Protein AF-A0A9P8F0Z1-F1 (afdb_monomer)

Sequence (212 aa):
RSQAHMRLCDLALDPVPEVRTAMLHALTSFLGIPDVTDQVAYIEETIASIILAMANDSSVMVRKELLVFHSTFIARYKNKFIVAAYEQFTEEHAAHLAQDASIHRPATPSEANGSYDSKRELTFESYNTSSRGSMESAASKNTVFSAMWKQILIISADPHPEIARNAGIILDNVLGALFDSPLAVYSAGWTNKTPAFGRPPSSAITHPIYKF

Radius of gyration: 22.83 Å; Cα contacts (8 Å, |Δi|>4): 126; chains: 1; bounding box: 65×71×44 Å

InterPro domains:
  IPR004083 Regulatory associated protein of TOR [PTHR12848] (2-177)
  IPR016024 Armadillo-type fold [SSF48371] (7-175)

Structure (mmCIF, N/CA/C/O backbone):
data_AF-A0A9P8F0Z1-F1
#
_entry.id   AF-A0A9P8F0Z1-F1
#
loop_
_atom_site.group_PDB
_atom_site.id
_atom_site.type_symbol
_atom_site.label_atom_id
_atom_site.label_alt_id
_atom_site.label_comp_id
_atom_site.label_asym_id
_atom_site.label_entity_id
_atom_site.label_seq_id
_atom_site.pdbx_PDB_ins_code
_atom_site.Cartn_x
_atom_site.Cartn_y
_atom_site.Cartn_z
_atom_site.occupancy
_atom_site.B_iso_or_equiv
_atom_site.auth_seq_id
_atom_site.auth_comp_id
_atom_site.auth_asym_id
_atom_site.auth_atom_id
_atom_site.pdbx_PDB_model_num
ATOM 1 N N . ARG A 1 1 ? 6.674 -27.912 5.611 1.00 58.75 1 ARG A N 1
ATOM 2 C CA . ARG A 1 1 ? 6.000 -26.939 4.708 1.00 58.75 1 ARG A CA 1
ATOM 3 C C . ARG A 1 1 ? 7.091 -26.202 3.924 1.00 58.75 1 ARG A C 1
ATOM 5 O O . ARG A 1 1 ? 8.077 -25.831 4.540 1.00 58.75 1 ARG A O 1
ATOM 12 N N . SER A 1 2 ? 6.965 -26.036 2.606 1.00 74.19 2 SER A N 1
ATOM 13 C CA . SER A 1 2 ? 8.083 -25.779 1.668 1.00 74.19 2 SER A CA 1
ATOM 14 C C . SER A 1 2 ? 8.606 -24.331 1.555 1.00 74.19 2 SER A C 1
ATOM 16 O O . SER A 1 2 ? 9.292 -24.027 0.589 1.00 74.19 2 SER A O 1
ATOM 18 N N . GLN A 1 3 ? 8.269 -23.428 2.487 1.00 82.62 3 GLN A N 1
ATOM 19 C CA . GLN A 1 3 ? 8.673 -22.002 2.474 1.00 82.62 3 GLN A CA 1
ATOM 20 C C . GLN A 1 3 ? 8.457 -21.271 1.129 1.00 82.62 3 GLN A C 1
ATOM 22 O O . GLN A 1 3 ? 9.250 -20.420 0.734 1.00 82.62 3 GLN A O 1
ATOM 27 N N . ALA A 1 4 ? 7.373 -21.599 0.416 1.00 83.12 4 ALA A N 1
ATOM 28 C CA . ALA A 1 4 ? 7.119 -21.088 -0.933 1.00 83.12 4 ALA A CA 1
ATOM 29 C C . ALA A 1 4 ? 7.038 -19.551 -1.002 1.00 83.12 4 ALA A C 1
ATOM 31 O O . ALA A 1 4 ? 7.580 -18.965 -1.928 1.00 83.12 4 ALA A O 1
ATOM 32 N N . HIS A 1 5 ? 6.436 -18.899 -0.002 1.00 82.06 5 HIS A N 1
ATOM 33 C CA . HIS A 1 5 ? 6.342 -17.436 0.058 1.00 82.06 5 HIS A CA 1
ATOM 34 C C . HIS A 1 5 ? 7.720 -16.759 0.119 1.00 82.06 5 HIS A C 1
ATOM 36 O O . HIS A 1 5 ? 7.951 -15.805 -0.611 1.00 82.06 5 HIS A O 1
ATOM 42 N N . MET A 1 6 ? 8.665 -17.299 0.899 1.00 85.00 6 MET A N 1
ATOM 43 C CA . MET A 1 6 ? 10.033 -16.769 0.962 1.00 85.00 6 MET A CA 1
ATOM 44 C C . MET A 1 6 ? 10.755 -16.911 -0.380 1.00 85.00 6 MET A C 1
ATOM 46 O O . MET A 1 6 ? 11.415 -15.982 -0.825 1.00 85.00 6 MET A O 1
ATOM 50 N N . ARG A 1 7 ? 10.582 -18.053 -1.057 1.00 86.75 7 ARG A N 1
ATOM 51 C CA . ARG A 1 7 ? 11.168 -18.282 -2.387 1.00 86.75 7 ARG A CA 1
ATOM 52 C C . ARG A 1 7 ? 10.578 -17.373 -3.458 1.00 86.75 7 ARG A C 1
ATOM 54 O O . ARG A 1 7 ? 11.289 -16.988 -4.375 1.00 86.75 7 ARG A O 1
ATOM 61 N N . LEU A 1 8 ? 9.293 -17.038 -3.353 1.00 87.75 8 LEU A N 1
ATOM 62 C CA . LEU A 1 8 ? 8.672 -16.043 -4.225 1.00 87.75 8 LEU A CA 1
ATOM 63 C C . LEU A 1 8 ? 9.263 -14.658 -3.954 1.00 87.75 8 LEU A C 1
ATOM 65 O O . LEU A 1 8 ? 9.652 -13.979 -4.893 1.00 87.75 8 LEU A O 1
ATOM 69 N N . CYS A 1 9 ? 9.417 -14.272 -2.688 1.00 87.94 9 CYS A N 1
ATOM 70 C CA . CYS A 1 9 ? 10.027 -13.001 -2.304 1.00 87.94 9 CYS A CA 1
ATOM 71 C C . CYS A 1 9 ? 11.458 -12.801 -2.841 1.00 87.94 9 CYS A C 1
ATOM 73 O O . CYS A 1 9 ? 11.822 -11.664 -3.135 1.00 87.94 9 CYS A O 1
ATOM 75 N N . ASP A 1 10 ? 12.235 -13.873 -3.047 1.00 91.38 10 ASP A N 1
ATOM 76 C CA . ASP A 1 10 ? 13.564 -13.800 -3.683 1.00 91.38 10 ASP A CA 1
ATOM 77 C C . ASP A 1 10 ? 13.504 -13.185 -5.103 1.00 91.38 10 ASP A C 1
ATOM 79 O O . ASP A 1 10 ? 14.475 -12.590 -5.571 1.00 91.38 10 ASP A O 1
ATOM 83 N N . LEU A 1 11 ? 12.353 -13.273 -5.784 1.00 94.12 11 LEU A N 1
ATOM 84 C CA . LEU A 1 11 ? 12.139 -12.734 -7.131 1.00 94.12 11 LEU A CA 1
ATOM 85 C C . LEU A 1 11 ? 11.762 -11.242 -7.140 1.00 94.12 11 LEU A C 1
ATOM 87 O O . LEU A 1 11 ? 11.586 -10.669 -8.211 1.00 94.12 11 LEU A O 1
ATOM 91 N N . ALA A 1 12 ? 11.645 -10.576 -5.984 1.00 92.69 12 ALA A N 1
ATOM 92 C CA . ALA A 1 12 ? 11.312 -9.145 -5.913 1.00 92.69 12 ALA A CA 1
ATOM 93 C C . ALA A 1 12 ? 12.360 -8.234 -6.569 1.00 92.69 12 ALA A C 1
ATOM 95 O O . ALA A 1 12 ? 12.043 -7.109 -6.949 1.00 92.69 12 ALA A O 1
ATOM 96 N N . LEU A 1 13 ? 13.589 -8.728 -6.732 1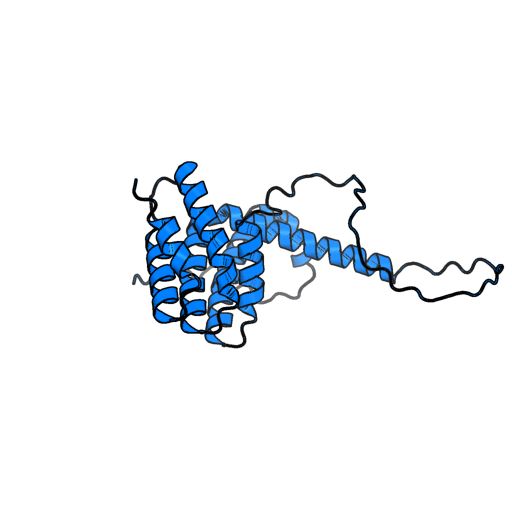.00 92.94 13 LEU A N 1
ATOM 97 C CA . LEU A 1 13 ? 14.694 -8.033 -7.395 1.00 92.94 13 LEU A CA 1
ATOM 98 C C . LEU A 1 13 ? 15.071 -8.672 -8.741 1.00 92.94 13 LEU A C 1
ATOM 100 O O . LEU A 1 13 ? 16.144 -8.383 -9.271 1.00 92.94 13 LEU A O 1
ATOM 104 N N . ASP A 1 14 ? 14.218 -9.544 -9.293 1.00 97.06 14 ASP A N 1
ATOM 105 C CA . ASP A 1 14 ? 14.465 -10.156 -10.600 1.00 97.06 14 ASP A CA 1
ATOM 106 C C . ASP A 1 14 ? 14.622 -9.063 -11.673 1.00 97.06 14 ASP A C 1
ATOM 108 O O . ASP A 1 14 ? 13.843 -8.106 -11.670 1.00 97.06 14 ASP A O 1
ATOM 112 N N . PRO A 1 15 ? 15.606 -9.145 -12.586 1.00 96.38 15 PRO A N 1
ATOM 113 C CA . PRO A 1 15 ? 15.807 -8.114 -13.604 1.00 96.38 15 PRO A CA 1
ATOM 114 C C . PRO A 1 15 ? 14.615 -7.967 -14.562 1.00 96.38 15 PRO A C 1
ATOM 116 O O . PRO A 1 15 ? 14.386 -6.877 -15.094 1.00 96.38 15 PRO A O 1
ATOM 119 N N . VAL A 1 16 ? 13.835 -9.030 -14.769 1.00 98.00 16 VAL A N 1
ATOM 120 C CA . VAL A 1 16 ? 12.720 -9.077 -15.715 1.00 98.00 16 VAL A CA 1
ATOM 121 C C . VAL A 1 16 ? 11.427 -8.607 -15.026 1.00 98.00 16 VAL A C 1
ATOM 123 O O . VAL A 1 16 ? 10.954 -9.249 -14.084 1.00 98.00 16 VAL A O 1
ATOM 126 N N . PRO A 1 17 ? 10.807 -7.495 -15.469 1.00 98.00 17 PRO A N 1
ATOM 127 C CA . PRO A 1 17 ? 9.614 -6.950 -14.817 1.00 98.00 17 PRO A CA 1
ATOM 128 C C . PRO A 1 17 ? 8.407 -7.897 -14.857 1.00 98.00 17 PRO A C 1
ATOM 130 O O . PRO A 1 17 ? 7.590 -7.884 -13.936 1.00 98.00 17 PRO A O 1
ATOM 133 N N . GLU A 1 18 ? 8.292 -8.750 -15.872 1.00 98.38 18 GLU A N 1
ATOM 134 C CA . GLU A 1 18 ? 7.251 -9.773 -15.977 1.00 98.38 18 GLU A CA 1
ATOM 135 C C . GLU A 1 18 ? 7.378 -10.822 -14.866 1.00 98.38 18 GLU A C 1
ATOM 137 O O . GLU A 1 18 ? 6.364 -11.247 -14.315 1.00 98.38 18 GLU A O 1
ATOM 142 N N . VAL A 1 19 ? 8.606 -11.192 -14.482 1.00 98.25 19 VAL A N 1
ATOM 143 C CA . VAL A 1 19 ? 8.855 -12.132 -13.377 1.00 98.25 19 VAL A CA 1
ATOM 144 C C . VAL A 1 19 ? 8.449 -11.500 -12.050 1.00 98.25 19 VAL A C 1
ATOM 146 O O . VAL A 1 19 ? 7.712 -12.116 -11.278 1.00 98.25 19 VAL A O 1
ATOM 149 N N . ARG A 1 20 ? 8.843 -10.242 -11.814 1.00 98.12 20 ARG A N 1
ATOM 150 C CA . ARG A 1 20 ? 8.428 -9.484 -10.621 1.00 98.12 20 ARG A CA 1
ATOM 151 C C . ARG A 1 20 ? 6.908 -9.338 -10.539 1.00 98.12 20 ARG A C 1
ATOM 153 O O . ARG A 1 20 ? 6.325 -9.506 -9.472 1.00 98.12 20 ARG A O 1
ATOM 160 N N . THR A 1 21 ? 6.258 -9.079 -11.672 1.00 98.38 21 THR A N 1
ATOM 161 C CA . THR A 1 21 ? 4.794 -8.974 -11.759 1.00 98.38 21 THR A CA 1
ATOM 162 C C . THR A 1 21 ? 4.120 -10.315 -11.461 1.00 98.38 21 THR A C 1
ATOM 164 O O . THR A 1 21 ? 3.215 -10.378 -10.636 1.00 98.38 21 THR A O 1
ATOM 167 N N . ALA A 1 22 ? 4.581 -11.409 -12.074 1.00 97.81 22 ALA A N 1
ATOM 168 C CA . ALA A 1 22 ? 4.035 -12.744 -11.830 1.00 97.81 22 ALA A CA 1
ATOM 169 C C . ALA A 1 22 ? 4.205 -13.182 -10.366 1.00 97.81 22 ALA A C 1
ATOM 171 O O . ALA A 1 22 ? 3.321 -13.819 -9.793 1.00 97.81 22 ALA A O 1
ATOM 172 N N . MET A 1 23 ? 5.325 -12.809 -9.748 1.00 97.44 23 MET A N 1
ATOM 173 C CA . MET A 1 23 ? 5.564 -13.018 -8.326 1.00 97.44 23 MET A CA 1
ATOM 174 C C . MET A 1 23 ? 4.560 -12.251 -7.458 1.00 97.44 23 MET A C 1
ATOM 176 O O . MET A 1 23 ? 3.956 -12.867 -6.579 1.00 97.44 23 MET A O 1
ATOM 180 N N . LEU A 1 24 ? 4.324 -10.958 -7.725 1.00 97.56 24 LEU A N 1
ATOM 181 C CA . LEU A 1 24 ? 3.309 -10.173 -7.011 1.00 97.56 24 LEU A CA 1
ATOM 182 C C . LEU A 1 24 ? 1.928 -10.819 -7.132 1.00 97.56 24 LEU A C 1
ATOM 184 O O . LEU A 1 24 ? 1.278 -11.050 -6.117 1.00 97.56 24 LEU A O 1
ATOM 188 N N . HIS A 1 25 ? 1.536 -11.208 -8.344 1.00 96.75 25 HIS A N 1
ATOM 189 C CA . HIS A 1 25 ? 0.268 -11.885 -8.603 1.00 96.75 25 HIS A CA 1
ATOM 190 C C . HIS A 1 25 ? 0.108 -13.183 -7.789 1.00 96.75 25 HIS A C 1
ATOM 192 O O . HIS A 1 25 ? -0.938 -13.450 -7.183 1.00 96.75 25 HIS A O 1
ATOM 198 N N . ALA A 1 26 ? 1.169 -13.994 -7.735 1.00 95.81 26 ALA A N 1
ATOM 199 C CA . ALA A 1 26 ? 1.197 -15.224 -6.951 1.00 95.81 26 ALA A CA 1
ATOM 200 C C . ALA A 1 26 ? 1.100 -14.949 -5.441 1.00 95.81 26 ALA A C 1
ATOM 202 O O . ALA A 1 26 ? 0.376 -15.656 -4.739 1.00 95.81 26 ALA A O 1
ATOM 203 N N . LEU A 1 27 ? 1.786 -13.916 -4.937 1.00 95.06 27 LEU A N 1
ATOM 204 C CA . LEU A 1 27 ? 1.701 -13.494 -3.536 1.00 95.06 27 LEU A CA 1
ATOM 205 C C . LEU A 1 27 ? 0.319 -12.938 -3.181 1.00 95.06 27 LEU A C 1
ATOM 207 O O . LEU A 1 27 ? -0.179 -13.223 -2.096 1.00 95.06 27 LEU A O 1
ATOM 211 N N . THR A 1 28 ? -0.331 -12.197 -4.079 1.00 95.06 28 THR A N 1
ATOM 212 C CA . THR A 1 28 ? -1.707 -11.728 -3.877 1.00 95.06 28 THR A CA 1
ATOM 213 C C . THR A 1 28 ? -2.667 -12.902 -3.762 1.00 95.06 28 THR A C 1
ATOM 215 O O . THR A 1 28 ? -3.460 -12.950 -2.830 1.00 95.06 28 THR A O 1
ATOM 218 N N . SER A 1 29 ? -2.546 -13.887 -4.654 1.00 91.56 29 SER A N 1
ATOM 219 C CA . SER A 1 29 ? -3.362 -15.109 -4.622 1.00 91.56 29 SER A CA 1
ATOM 220 C C . SER A 1 29 ? -3.075 -15.990 -3.400 1.00 91.56 29 SER A C 1
ATOM 222 O O . SER A 1 29 ? -3.907 -16.804 -3.002 1.00 91.56 29 SER A O 1
ATOM 224 N N . PHE A 1 30 ? -1.890 -15.848 -2.803 1.00 89.94 30 PHE A N 1
ATOM 225 C CA . PHE A 1 30 ? -1.519 -16.526 -1.566 1.00 89.94 30 PHE A CA 1
ATOM 226 C C . PHE A 1 30 ? -2.234 -15.934 -0.336 1.00 89.94 30 PHE A C 1
ATOM 228 O O . PHE A 1 30 ? -2.463 -16.663 0.634 1.00 89.94 30 PHE A O 1
ATOM 235 N N . LEU A 1 31 ? -2.636 -14.654 -0.375 1.00 88.06 31 LEU A N 1
ATOM 236 C CA . LEU A 1 31 ? -3.513 -14.055 0.637 1.00 88.06 31 LEU A CA 1
ATOM 237 C C . LEU A 1 31 ? -4.918 -14.647 0.469 1.00 88.06 31 LEU A C 1
ATOM 239 O O . LEU A 1 31 ? -5.577 -14.412 -0.540 1.00 88.06 31 LEU A O 1
ATOM 243 N N . GLY A 1 32 ? -5.415 -15.424 1.432 1.00 67.62 32 GLY A N 1
ATOM 244 C CA . GLY A 1 32 ? -6.741 -16.033 1.234 1.00 67.62 32 GLY A CA 1
ATOM 245 C C . GLY A 1 32 ? -7.135 -17.193 2.131 1.00 67.62 32 GLY A C 1
ATOM 246 O O . GLY A 1 32 ? -8.197 -17.775 1.923 1.00 67.62 32 GLY A O 1
ATOM 247 N N . ILE A 1 33 ? -6.336 -17.540 3.142 1.00 74.56 33 ILE A N 1
ATOM 248 C CA . ILE A 1 33 ? -6.783 -18.505 4.154 1.00 74.56 33 ILE A CA 1
ATOM 249 C C . ILE A 1 33 ? -7.902 -17.825 4.971 1.00 74.56 33 ILE A C 1
ATOM 251 O O . ILE A 1 33 ? -7.643 -16.762 5.541 1.00 74.56 33 ILE A O 1
ATOM 255 N N . PRO A 1 34 ? -9.138 -18.363 5.021 1.00 71.19 34 PRO A N 1
ATOM 256 C CA . PRO A 1 34 ? -10.266 -17.689 5.676 1.00 71.19 34 PRO A CA 1
ATOM 257 C C . PRO A 1 34 ? -10.008 -17.394 7.158 1.00 71.19 34 PRO A C 1
ATOM 259 O O . PRO A 1 34 ? -10.364 -16.323 7.643 1.00 71.19 34 PRO A O 1
ATOM 262 N N . ASP A 1 35 ? -9.300 -18.300 7.835 1.00 79.00 35 ASP A N 1
ATOM 263 C CA . ASP A 1 35 ? -8.879 -18.131 9.221 1.00 79.00 35 ASP A CA 1
ATOM 264 C C . ASP A 1 35 ? -7.503 -17.464 9.290 1.00 79.00 35 ASP A C 1
ATOM 266 O O . ASP A 1 35 ? -6.459 -18.093 9.075 1.00 79.00 35 ASP A O 1
ATOM 270 N N . VAL A 1 36 ? -7.503 -16.171 9.617 1.00 80.06 36 VAL A N 1
ATOM 271 C CA . VAL A 1 36 ? -6.290 -15.412 9.941 1.00 80.06 36 VAL A CA 1
ATOM 272 C C . VAL A 1 36 ? -5.806 -15.846 11.327 1.00 80.06 36 VAL A C 1
ATOM 274 O O . VAL A 1 36 ? -6.072 -15.192 12.331 1.00 80.06 36 VAL A O 1
ATOM 277 N N . THR A 1 37 ? -5.124 -16.988 11.400 1.00 89.00 37 THR A N 1
ATOM 278 C CA . THR A 1 37 ? -4.383 -17.371 12.609 1.00 89.00 37 THR A CA 1
ATOM 279 C C . THR A 1 37 ? -3.167 -16.463 12.784 1.00 89.00 37 THR A C 1
ATOM 281 O O . THR A 1 37 ? -2.677 -15.894 11.807 1.00 89.00 37 THR A O 1
ATOM 284 N N . ASP A 1 38 ? -2.615 -16.373 13.995 1.00 89.31 38 ASP A N 1
ATOM 285 C CA . ASP A 1 38 ? -1.420 -15.553 14.261 1.00 89.31 38 ASP A CA 1
ATOM 286 C C . ASP A 1 38 ? -0.243 -15.923 13.347 1.00 89.31 38 ASP A C 1
ATOM 288 O O . ASP A 1 38 ? 0.492 -15.059 12.873 1.00 89.31 38 ASP A O 1
ATOM 292 N N . GLN A 1 39 ? -0.093 -17.213 13.030 1.00 90.00 39 GLN A N 1
ATOM 293 C CA . GLN A 1 39 ? 0.930 -17.674 12.095 1.00 90.00 39 GLN A CA 1
ATOM 294 C C . GLN A 1 39 ? 0.671 -17.179 10.666 1.00 90.00 39 GLN A C 1
ATOM 296 O O . GLN A 1 39 ? 1.614 -16.803 9.972 1.00 90.00 39 GLN A O 1
ATOM 301 N N . VAL A 1 40 ? -0.584 -17.207 10.206 1.00 91.12 40 VAL A N 1
ATOM 302 C CA . VAL A 1 40 ? -0.954 -16.698 8.878 1.00 91.12 40 VAL A CA 1
ATOM 303 C C . VAL A 1 40 ? -0.727 -15.192 8.824 1.00 91.12 40 VAL A C 1
ATOM 305 O O . VAL A 1 40 ? -0.065 -14.732 7.900 1.00 91.12 40 VAL A O 1
ATOM 308 N N . 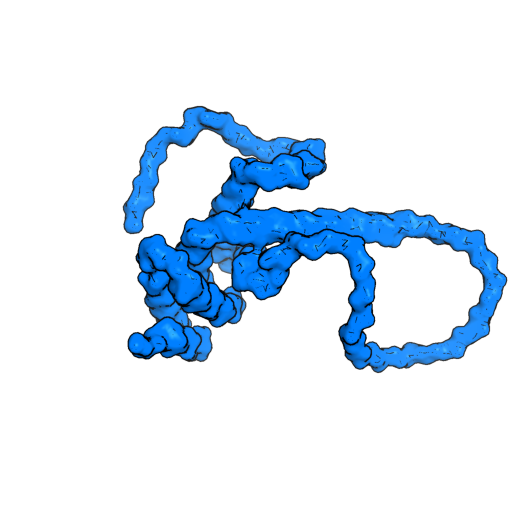ALA A 1 41 ? -1.171 -14.452 9.843 1.00 91.56 41 ALA A N 1
ATOM 309 C CA . ALA A 1 41 ? -0.939 -13.016 9.940 1.00 91.56 41 ALA A CA 1
ATOM 310 C C . ALA A 1 41 ? 0.550 -12.671 9.884 1.00 91.56 41 ALA A C 1
ATOM 312 O O . ALA A 1 41 ? 0.954 -11.856 9.064 1.00 91.56 41 ALA A O 1
ATOM 313 N N . TYR A 1 42 ? 1.380 -13.362 10.666 1.00 91.69 42 TYR A N 1
ATOM 314 C CA . TYR A 1 42 ? 2.827 -13.159 10.652 1.00 91.69 42 TYR A CA 1
ATOM 315 C C . TYR A 1 42 ? 3.450 -13.381 9.263 1.00 91.69 42 TYR A C 1
ATOM 317 O O . TYR A 1 42 ? 4.292 -12.597 8.821 1.00 91.69 42 TYR A O 1
ATOM 325 N N . ILE A 1 43 ? 3.033 -14.434 8.550 1.00 92.06 43 ILE A N 1
ATOM 326 C CA . ILE A 1 43 ? 3.522 -14.718 7.194 1.00 92.06 43 ILE A CA 1
ATOM 327 C C . ILE A 1 43 ? 3.079 -13.618 6.221 1.00 92.06 43 ILE A C 1
ATOM 329 O O . ILE A 1 43 ? 3.901 -13.110 5.462 1.00 92.06 43 ILE A O 1
ATOM 333 N N . GLU A 1 44 ? 1.802 -13.238 6.241 1.00 94.00 44 GLU A N 1
ATOM 334 C CA . GLU A 1 44 ? 1.260 -12.211 5.348 1.00 94.00 44 GLU A CA 1
ATOM 335 C C . GLU A 1 44 ? 1.887 -10.830 5.620 1.00 94.00 44 GLU A C 1
ATOM 337 O O . GLU A 1 44 ? 2.253 -10.130 4.677 1.00 94.00 44 GLU A O 1
ATOM 342 N N . GLU A 1 45 ? 2.107 -10.464 6.887 1.00 93.88 45 GLU A N 1
ATOM 343 C CA . GLU A 1 45 ? 2.815 -9.238 7.284 1.00 93.88 45 GLU A CA 1
ATOM 344 C C . GLU A 1 45 ? 4.290 -9.246 6.848 1.00 93.88 45 GLU A C 1
ATOM 346 O O . GLU A 1 45 ? 4.821 -8.216 6.419 1.00 93.88 45 GLU A O 1
ATOM 351 N N . THR A 1 46 ? 4.951 -10.407 6.896 1.00 93.56 46 THR 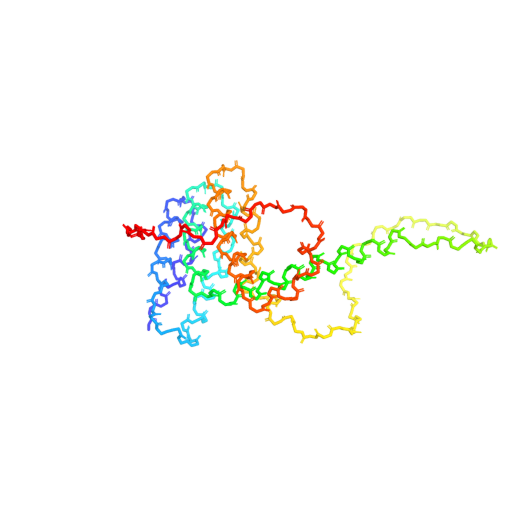A N 1
ATOM 352 C CA . THR A 1 46 ? 6.326 -10.571 6.394 1.00 93.56 46 THR A CA 1
ATOM 353 C C . THR A 1 46 ? 6.384 -10.352 4.883 1.00 93.56 46 THR A C 1
ATOM 355 O O . THR A 1 46 ? 7.220 -9.588 4.402 1.00 93.56 46 THR A O 1
ATOM 358 N N . ILE A 1 47 ? 5.463 -10.967 4.133 1.00 94.69 47 ILE A N 1
ATOM 359 C CA . ILE A 1 47 ? 5.342 -10.780 2.681 1.00 94.69 47 ILE A CA 1
ATOM 360 C C . ILE A 1 47 ? 5.104 -9.303 2.356 1.00 94.69 47 ILE A C 1
ATOM 362 O O . ILE A 1 47 ? 5.826 -8.728 1.542 1.00 94.69 47 ILE A O 1
ATOM 366 N N . ALA A 1 48 ? 4.125 -8.685 3.024 1.00 95.50 48 ALA A N 1
ATOM 367 C CA . ALA A 1 48 ? 3.792 -7.279 2.852 1.00 95.50 48 ALA A CA 1
ATOM 368 C C . ALA A 1 48 ? 5.014 -6.380 3.080 1.00 95.50 48 ALA A C 1
ATOM 370 O O . ALA A 1 48 ? 5.259 -5.489 2.275 1.00 95.50 48 ALA A O 1
ATOM 371 N N . SER A 1 49 ? 5.812 -6.655 4.117 1.00 94.19 49 SER A N 1
ATOM 372 C CA . SER A 1 49 ? 7.028 -5.896 4.433 1.00 94.19 49 SER A CA 1
ATOM 373 C C . SER A 1 49 ? 8.086 -5.991 3.333 1.00 94.19 49 SER A C 1
ATOM 375 O O . SER A 1 49 ? 8.717 -4.989 3.006 1.00 94.19 49 SER A O 1
ATOM 377 N N . ILE A 1 50 ? 8.272 -7.175 2.741 1.00 92.12 50 ILE A N 1
ATOM 378 C CA . ILE A 1 50 ? 9.260 -7.394 1.675 1.00 92.12 50 ILE A CA 1
ATOM 379 C C . ILE A 1 50 ? 8.885 -6.612 0.414 1.00 92.12 50 ILE A C 1
ATOM 381 O O . ILE A 1 50 ? 9.724 -5.920 -0.165 1.00 92.12 50 ILE A O 1
ATOM 385 N N . ILE A 1 51 ? 7.620 -6.680 -0.005 1.00 94.31 51 ILE A N 1
ATOM 386 C CA . ILE A 1 51 ? 7.197 -6.046 -1.257 1.00 94.31 51 ILE A CA 1
ATOM 387 C C . ILE A 1 51 ? 7.068 -4.517 -1.152 1.00 94.31 51 ILE A C 1
ATOM 389 O O . ILE A 1 51 ? 6.915 -3.857 -2.179 1.00 94.31 51 ILE A O 1
ATOM 393 N N . LEU A 1 52 ? 7.170 -3.921 0.049 1.00 93.56 52 LEU A N 1
ATOM 394 C CA . LEU A 1 52 ? 7.185 -2.458 0.213 1.00 93.56 52 LEU A CA 1
ATOM 395 C C . LEU A 1 52 ? 8.282 -1.796 -0.642 1.00 93.56 52 LEU A C 1
ATOM 397 O O . LEU A 1 52 ? 8.098 -0.697 -1.169 1.00 93.56 52 LEU A O 1
ATOM 401 N N . ALA A 1 53 ? 9.414 -2.479 -0.828 1.00 90.50 53 ALA A N 1
ATOM 402 C CA . ALA A 1 53 ? 10.515 -1.985 -1.651 1.00 90.50 53 ALA A CA 1
ATOM 403 C C . ALA A 1 53 ? 10.125 -1.781 -3.131 1.00 90.50 53 ALA A C 1
ATOM 405 O O . ALA A 1 53 ? 10.756 -0.990 -3.831 1.00 90.50 53 ALA A O 1
ATOM 406 N N . MET A 1 54 ? 9.063 -2.442 -3.603 1.00 94.62 54 MET A N 1
ATOM 407 C CA . MET A 1 54 ? 8.632 -2.423 -5.004 1.00 94.62 54 MET A CA 1
ATOM 408 C C . MET A 1 54 ? 7.797 -1.188 -5.382 1.00 94.62 54 MET A C 1
ATOM 410 O O . MET A 1 54 ? 7.494 -1.005 -6.558 1.00 94.62 54 MET A O 1
ATOM 414 N N . ALA A 1 55 ? 7.445 -0.299 -4.438 1.00 93.25 55 ALA A N 1
ATOM 415 C CA . ALA A 1 55 ? 6.720 0.943 -4.766 1.00 93.25 55 ALA A CA 1
ATOM 416 C C . ALA A 1 55 ? 7.466 1.839 -5.756 1.00 93.25 55 ALA A C 1
ATOM 418 O O . ALA A 1 55 ? 6.841 2.554 -6.533 1.00 93.25 55 ALA A O 1
ATOM 419 N N . ASN A 1 56 ? 8.796 1.785 -5.732 1.00 91.25 56 ASN A N 1
ATOM 420 C CA . ASN A 1 56 ? 9.656 2.593 -6.590 1.00 91.25 56 ASN A CA 1
ATOM 421 C C . ASN A 1 56 ? 10.142 1.818 -7.826 1.00 91.25 56 ASN A C 1
ATOM 423 O O . ASN A 1 56 ? 11.130 2.209 -8.446 1.00 91.25 56 ASN A O 1
ATOM 427 N N . ASP A 1 57 ? 9.486 0.705 -8.175 1.00 96.62 57 ASP A N 1
ATOM 428 C CA . ASP A 1 57 ? 9.836 -0.066 -9.364 1.00 96.62 57 ASP A CA 1
ATOM 429 C C . ASP A 1 57 ? 9.690 0.793 -10.625 1.00 96.62 57 ASP A C 1
ATOM 431 O O . ASP A 1 57 ? 8.706 1.516 -10.788 1.00 96.62 57 ASP A O 1
ATOM 435 N N . SER A 1 58 ? 10.656 0.727 -11.540 1.00 94.94 58 SER A N 1
ATOM 436 C CA . SER A 1 58 ? 10.626 1.521 -12.772 1.00 94.94 58 SER A CA 1
ATOM 437 C C . SER A 1 58 ? 9.527 1.067 -13.739 1.00 94.94 58 SER A C 1
ATOM 439 O O . SER A 1 58 ? 9.020 1.876 -14.521 1.00 94.94 58 SER A O 1
ATOM 441 N N . SER A 1 59 ? 9.110 -0.199 -13.662 1.00 97.62 59 SER A N 1
ATOM 442 C CA . SER A 1 59 ? 8.053 -0.757 -14.493 1.00 97.62 59 SER A CA 1
ATOM 443 C C . SER A 1 59 ? 6.672 -0.385 -13.966 1.00 97.62 59 SER A C 1
ATOM 445 O O . SER A 1 59 ? 6.259 -0.773 -12.873 1.00 97.62 59 SER A O 1
ATOM 447 N N . VAL A 1 60 ? 5.900 0.302 -14.808 1.00 97.75 60 VAL A N 1
ATOM 448 C CA . VAL A 1 60 ? 4.481 0.603 -14.559 1.00 97.75 60 VAL A CA 1
ATOM 449 C C . VAL A 1 60 ? 3.676 -0.679 -14.327 1.00 97.75 60 VAL A C 1
ATOM 451 O O . VAL A 1 60 ? 2.774 -0.684 -13.496 1.00 97.75 60 VAL A O 1
ATOM 454 N N . MET A 1 61 ? 4.002 -1.772 -15.024 1.00 98.00 61 MET A N 1
ATOM 455 C CA . MET A 1 61 ? 3.308 -3.056 -14.874 1.00 98.00 61 MET A CA 1
ATOM 456 C C . MET A 1 61 ? 3.473 -3.627 -13.461 1.00 98.00 61 MET A C 1
ATOM 458 O O . MET A 1 61 ? 2.490 -4.046 -12.855 1.00 98.00 61 MET A O 1
ATOM 462 N N . VAL A 1 62 ? 4.686 -3.549 -12.907 1.00 98.44 62 VAL A N 1
ATOM 463 C CA . VAL A 1 62 ? 4.978 -4.008 -11.543 1.00 98.44 62 VAL A CA 1
ATOM 464 C C . VAL A 1 62 ? 4.242 -3.145 -10.519 1.00 98.44 62 VAL A C 1
ATOM 466 O O . VAL A 1 62 ? 3.575 -3.677 -9.635 1.00 98.44 62 VAL A O 1
ATOM 469 N N . ARG A 1 63 ? 4.292 -1.813 -10.662 1.00 98.12 63 ARG A N 1
ATOM 470 C CA . ARG A 1 63 ? 3.589 -0.895 -9.747 1.00 98.12 63 ARG A CA 1
ATOM 471 C C . ARG A 1 63 ? 2.064 -1.052 -9.802 1.00 98.12 63 ARG A C 1
ATOM 473 O O . ARG A 1 63 ? 1.398 -0.915 -8.778 1.00 98.12 63 ARG A O 1
ATOM 480 N N . LYS A 1 64 ? 1.500 -1.379 -10.970 1.00 98.00 64 LYS A N 1
ATOM 481 C CA . LYS A 1 64 ? 0.072 -1.707 -11.107 1.00 98.00 64 LYS A CA 1
ATOM 482 C C . LYS A 1 64 ? -0.297 -2.981 -10.349 1.00 98.00 64 LYS A C 1
ATOM 484 O O . LYS A 1 64 ? -1.256 -2.952 -9.586 1.00 98.00 64 LYS A O 1
ATOM 489 N N . GLU A 1 65 ? 0.461 -4.063 -10.516 1.00 98.31 65 GLU A N 1
ATOM 490 C CA . GLU A 1 65 ? 0.186 -5.319 -9.802 1.00 98.31 65 GLU A CA 1
ATOM 491 C C . GLU A 1 65 ? 0.418 -5.177 -8.290 1.00 98.31 65 GLU A C 1
ATOM 493 O O . GLU A 1 65 ? -0.328 -5.728 -7.481 1.00 98.31 65 GLU A O 1
ATOM 498 N N . LEU A 1 66 ? 1.379 -4.343 -7.880 1.00 98.19 66 LEU A N 1
ATOM 499 C CA . LEU A 1 66 ? 1.592 -4.003 -6.474 1.00 98.19 66 LEU A CA 1
ATOM 500 C C . LEU A 1 66 ? 0.343 -3.356 -5.848 1.00 98.19 66 LEU A C 1
ATOM 502 O O . LEU A 1 66 ? -0.015 -3.680 -4.716 1.00 98.19 66 LEU A O 1
ATOM 506 N N .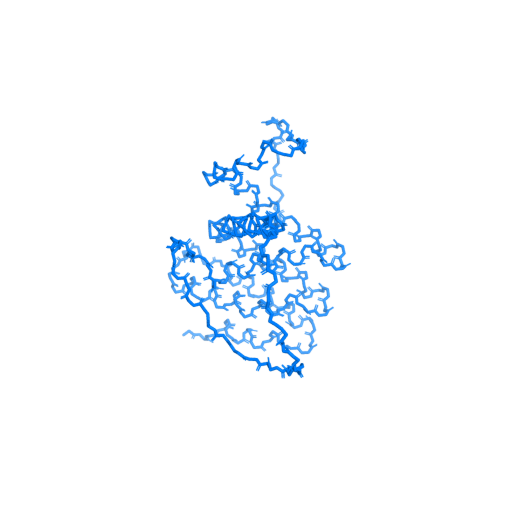 LEU A 1 67 ? -0.372 -2.491 -6.579 1.00 98.06 67 LEU A N 1
ATOM 507 C CA . LEU A 1 67 ? -1.637 -1.920 -6.101 1.00 98.06 67 LEU A CA 1
ATOM 508 C C . LEU A 1 67 ? -2.747 -2.970 -5.950 1.00 98.06 67 LEU A C 1
ATOM 510 O O . LEU A 1 67 ? -3.576 -2.842 -5.047 1.00 98.06 67 LEU A O 1
ATOM 514 N N . VAL A 1 68 ? -2.753 -4.023 -6.774 1.00 97.94 68 VAL A N 1
ATOM 515 C CA . VAL A 1 68 ? -3.682 -5.156 -6.619 1.00 97.94 68 VAL A CA 1
ATOM 516 C C . VAL A 1 68 ? -3.389 -5.906 -5.317 1.00 97.94 68 VAL A C 1
ATOM 518 O O . VAL A 1 68 ? -4.311 -6.188 -4.541 1.00 97.94 68 VAL A O 1
ATOM 521 N N . PHE A 1 69 ? -2.108 -6.151 -5.015 1.00 97.75 69 PHE A N 1
ATOM 522 C CA . PHE A 1 69 ? -1.705 -6.685 -3.714 1.00 97.75 69 PHE A CA 1
ATOM 523 C C . PHE A 1 69 ? -2.158 -5.773 -2.568 1.00 97.75 69 PHE A C 1
ATOM 525 O O . PHE A 1 69 ? -2.813 -6.251 -1.641 1.00 97.75 69 PHE A O 1
ATOM 532 N N . HIS A 1 70 ? -1.853 -4.471 -2.626 1.00 97.62 70 HIS A N 1
ATOM 533 C CA . HIS A 1 70 ? -2.223 -3.522 -1.572 1.00 97.62 70 HIS A CA 1
ATOM 534 C C . HIS A 1 70 ? -3.724 -3.498 -1.317 1.00 97.62 70 HIS A C 1
ATOM 536 O O . HIS A 1 70 ? -4.143 -3.587 -0.167 1.00 97.62 70 HIS A O 1
ATOM 542 N N . SER A 1 71 ? -4.534 -3.429 -2.374 1.00 97.69 71 SER A N 1
ATOM 543 C CA . SER A 1 71 ? -5.992 -3.448 -2.260 1.00 97.69 71 SER A CA 1
ATOM 544 C C . SER A 1 71 ? -6.482 -4.707 -1.534 1.00 97.69 71 SER A C 1
ATOM 546 O O . SER A 1 71 ? -7.261 -4.614 -0.584 1.00 97.69 71 SER A O 1
ATOM 548 N N . THR A 1 72 ? -5.951 -5.873 -1.913 1.00 96.75 72 THR A N 1
ATOM 549 C CA . THR A 1 72 ? -6.306 -7.168 -1.314 1.00 96.75 72 THR A CA 1
ATOM 550 C C . THR A 1 72 ? -5.898 -7.246 0.159 1.00 96.75 72 THR A C 1
ATOM 552 O O . THR A 1 72 ? -6.707 -7.601 1.020 1.00 96.75 72 THR A O 1
ATOM 555 N N . PHE A 1 73 ? -4.658 -6.867 0.474 1.00 96.62 73 PHE A N 1
ATOM 556 C CA . PHE A 1 73 ? -4.128 -6.884 1.836 1.00 96.62 73 PHE A CA 1
ATOM 557 C C . PHE A 1 73 ? -4.877 -5.899 2.748 1.00 96.62 73 PHE A C 1
ATOM 559 O O . PHE A 1 73 ? -5.243 -6.236 3.874 1.00 96.62 73 PHE A O 1
ATOM 566 N N . ILE A 1 74 ? -5.195 -4.702 2.250 1.00 96.62 74 ILE A N 1
ATOM 567 C CA . ILE A 1 74 ? -5.957 -3.692 2.995 1.00 96.62 74 ILE A CA 1
ATOM 568 C C . ILE A 1 74 ? -7.374 -4.154 3.278 1.00 96.62 74 ILE A C 1
ATOM 570 O O . ILE A 1 74 ? -7.835 -4.019 4.411 1.00 96.62 74 ILE A O 1
ATOM 574 N N . ALA A 1 75 ? -8.063 -4.720 2.287 1.00 95.00 75 ALA A N 1
ATOM 575 C CA . ALA A 1 75 ? -9.412 -5.236 2.483 1.00 95.00 75 ALA A CA 1
ATOM 576 C C . ALA A 1 75 ? -9.444 -6.306 3.588 1.00 95.00 75 ALA A C 1
ATOM 578 O O . ALA A 1 75 ? -10.356 -6.323 4.416 1.00 95.00 75 ALA A O 1
ATOM 579 N N . ARG A 1 76 ? -8.410 -7.151 3.645 1.00 92.94 76 ARG A N 1
ATOM 580 C CA . ARG A 1 76 ? -8.259 -8.214 4.642 1.00 92.94 76 ARG A CA 1
ATOM 581 C C . ARG A 1 76 ? -7.941 -7.696 6.047 1.00 92.94 76 ARG A C 1
ATOM 583 O O . ARG A 1 76 ? -8.507 -8.192 7.017 1.00 92.94 76 ARG A O 1
ATOM 590 N N . TYR A 1 77 ? -7.100 -6.669 6.165 1.00 94.56 77 TYR A N 1
ATOM 591 C CA . TYR A 1 77 ? -6.687 -6.070 7.442 1.00 94.56 77 TYR A CA 1
ATOM 592 C C . TYR A 1 77 ? -7.337 -4.705 7.707 1.00 94.56 77 TYR A C 1
ATOM 594 O O . TYR A 1 77 ? -6.761 -3.854 8.390 1.00 94.56 77 TYR A O 1
ATOM 602 N N . LYS A 1 78 ? -8.557 -4.489 7.200 1.00 94.25 78 LYS A N 1
ATOM 603 C CA . LYS A 1 78 ? -9.228 -3.178 7.137 1.00 94.25 78 LYS A CA 1
ATOM 604 C C . LYS A 1 78 ? -9.154 -2.372 8.433 1.00 94.25 78 LYS A C 1
ATOM 606 O O . LYS A 1 78 ? -8.788 -1.201 8.413 1.00 94.25 78 LYS A O 1
ATOM 611 N N . ASN A 1 79 ? -9.438 -3.000 9.574 1.00 93.75 79 ASN A N 1
ATOM 612 C CA . ASN A 1 79 ? -9.427 -2.320 10.873 1.00 93.75 79 ASN A CA 1
ATOM 613 C C . ASN A 1 79 ? -8.035 -1.786 11.253 1.00 93.75 79 ASN A C 1
ATOM 615 O O . ASN A 1 79 ? -7.936 -0.707 11.829 1.00 93.75 79 ASN A O 1
ATOM 619 N N . LYS A 1 80 ? -6.958 -2.502 10.904 1.00 94.88 80 LYS A N 1
ATOM 620 C CA . LYS A 1 80 ? -5.578 -2.049 11.140 1.00 94.88 80 LYS A CA 1
ATOM 621 C C . LYS A 1 80 ? -5.251 -0.821 10.292 1.00 94.88 80 LYS A C 1
ATOM 623 O O . LYS A 1 80 ? -4.605 0.096 10.784 1.00 94.88 80 LYS A O 1
ATOM 628 N N . PHE A 1 81 ? -5.747 -0.777 9.057 1.00 96.50 81 PHE A N 1
ATOM 629 C CA . PHE A 1 81 ? -5.564 0.370 8.168 1.00 96.50 81 PHE A CA 1
ATOM 630 C C . PHE A 1 81 ? -6.399 1.585 8.569 1.00 96.50 81 PHE A C 1
ATOM 632 O O . PHE A 1 81 ? -5.903 2.700 8.462 1.00 96.50 81 PHE A O 1
ATOM 639 N N . ILE A 1 82 ? -7.609 1.394 9.101 1.00 94.81 82 ILE A N 1
ATOM 640 C CA . ILE A 1 82 ? -8.394 2.492 9.690 1.00 94.81 82 ILE A CA 1
ATOM 641 C C . ILE A 1 82 ? -7.621 3.131 10.854 1.00 94.81 82 ILE A C 1
ATOM 643 O O . ILE A 1 82 ? -7.517 4.354 10.922 1.00 94.81 82 ILE A O 1
ATOM 647 N N . VAL A 1 83 ? -7.036 2.315 11.739 1.00 93.62 83 VAL A N 1
ATOM 648 C CA . VAL A 1 83 ? -6.198 2.810 12.843 1.00 93.62 83 VAL A CA 1
ATOM 649 C C . VAL A 1 83 ? -4.953 3.519 12.309 1.00 93.62 83 VAL A C 1
ATOM 651 O O . VAL A 1 83 ? -4.690 4.644 12.717 1.00 93.62 83 VAL A O 1
ATOM 654 N N . ALA A 1 84 ? -4.233 2.925 11.354 1.00 94.38 84 ALA A N 1
ATOM 655 C CA . ALA A 1 84 ? -3.047 3.544 10.762 1.00 94.38 84 ALA A CA 1
ATOM 656 C C . ALA A 1 84 ? -3.358 4.891 10.081 1.00 94.38 84 ALA A C 1
ATOM 658 O O . ALA A 1 84 ? -2.581 5.836 10.211 1.00 94.38 84 ALA A O 1
ATOM 659 N N . ALA A 1 85 ? -4.499 4.993 9.393 1.00 94.06 85 ALA A N 1
ATOM 660 C CA . ALA A 1 85 ? -4.963 6.228 8.773 1.00 94.06 85 ALA A CA 1
ATOM 661 C C . ALA A 1 85 ? -5.313 7.296 9.817 1.00 94.06 85 ALA A C 1
ATOM 663 O O . ALA A 1 85 ? -4.913 8.450 9.675 1.00 94.06 85 ALA A O 1
ATOM 664 N N . TYR A 1 86 ? -6.009 6.908 10.888 1.00 92.25 86 TYR A N 1
ATOM 665 C CA . TYR A 1 86 ? -6.311 7.800 12.002 1.00 92.25 86 TYR A CA 1
ATOM 666 C C . TYR A 1 86 ? -5.040 8.302 12.698 1.00 92.25 86 TYR A C 1
ATOM 668 O O . TYR A 1 86 ? -4.885 9.505 12.892 1.00 92.25 86 TYR A O 1
ATOM 676 N N . GLU A 1 87 ? -4.109 7.402 13.033 1.00 90.69 87 GLU A N 1
ATOM 677 C CA . GLU A 1 87 ? -2.839 7.762 13.670 1.00 90.69 87 GLU A CA 1
ATOM 678 C C . GLU A 1 87 ? -2.051 8.747 12.793 1.00 90.69 87 GLU A C 1
ATOM 680 O O . GLU A 1 87 ? -1.621 9.791 13.289 1.00 90.69 87 GLU A O 1
ATOM 685 N N . GLN A 1 88 ? -1.950 8.481 11.484 1.00 90.25 88 GLN A N 1
ATOM 686 C CA . GLN A 1 88 ? -1.306 9.391 10.532 1.00 90.25 88 GLN A CA 1
ATOM 687 C C . GLN A 1 88 ? -1.980 10.772 10.511 1.00 90.25 88 GLN A C 1
ATOM 689 O O . GLN A 1 88 ? -1.293 11.789 10.582 1.00 90.25 88 GLN A O 1
ATOM 694 N N . PHE A 1 89 ? -3.315 10.821 10.476 1.00 85.88 89 PHE A N 1
ATOM 695 C CA . PHE A 1 89 ? -4.071 12.076 10.495 1.00 85.88 89 PHE A CA 1
ATOM 696 C C . PHE A 1 89 ? -3.816 12.882 11.777 1.00 85.88 89 PHE A C 1
ATOM 698 O O . PHE A 1 89 ? -3.604 14.095 11.733 1.00 85.88 89 PHE A O 1
ATOM 705 N N . THR A 1 90 ? -3.802 12.214 12.934 1.00 86.25 90 THR A N 1
ATOM 706 C CA . THR A 1 90 ? -3.514 12.875 14.215 1.00 86.25 90 THR A CA 1
ATOM 707 C C . THR A 1 90 ? -2.074 13.377 14.310 1.00 86.25 90 THR A C 1
ATOM 709 O O . THR A 1 90 ? -1.843 14.447 14.873 1.00 86.25 90 THR A O 1
ATOM 712 N N . GLU A 1 91 ? -1.113 12.645 13.737 1.00 86.06 91 GLU A N 1
ATOM 713 C CA . GLU A 1 91 ? 0.303 13.022 13.708 1.00 86.06 91 GLU A CA 1
ATOM 714 C C . GLU A 1 91 ? 0.533 14.270 12.844 1.00 86.06 91 GLU A C 1
ATOM 716 O O . GLU A 1 91 ? 1.156 15.225 13.311 1.00 86.06 91 GLU A O 1
ATOM 721 N N . GLU A 1 92 ? -0.035 14.315 11.636 1.00 84.00 92 GLU A N 1
ATOM 722 C CA . GLU A 1 92 ? 0.037 15.488 10.752 1.00 84.00 92 GLU A CA 1
ATOM 723 C C . GLU A 1 92 ? -0.638 16.716 11.379 1.00 84.00 92 GLU A C 1
ATOM 725 O O . GLU A 1 92 ? -0.095 17.823 11.342 1.00 84.00 92 GLU A O 1
ATOM 730 N N . HIS A 1 93 ? -1.785 16.525 12.037 1.00 81.31 93 HIS A N 1
ATOM 731 C CA . HIS A 1 93 ? -2.472 17.612 12.728 1.00 81.31 93 HIS A CA 1
ATOM 732 C C . HIS A 1 93 ? -1.648 18.183 13.890 1.00 81.31 93 HIS A C 1
ATOM 734 O O . HIS A 1 93 ? -1.512 19.402 14.019 1.00 81.31 93 HIS A O 1
ATOM 740 N N . ALA A 1 94 ? -1.069 17.315 14.722 1.00 82.88 94 ALA A N 1
ATOM 741 C CA . ALA A 1 94 ? -0.209 17.732 15.823 1.00 82.88 94 ALA A CA 1
ATOM 742 C C . ALA A 1 94 ? 1.052 18.454 15.318 1.00 82.88 94 ALA A C 1
ATOM 744 O O . ALA A 1 94 ? 1.457 19.462 15.903 1.00 82.88 94 ALA A O 1
ATOM 745 N N . ALA A 1 95 ? 1.642 17.981 14.216 1.00 83.06 95 ALA A N 1
ATOM 746 C CA . ALA A 1 95 ? 2.797 18.615 13.588 1.00 83.06 95 ALA A CA 1
ATOM 747 C C . ALA A 1 95 ? 2.476 20.029 13.074 1.00 83.06 95 ALA A C 1
ATOM 749 O O . ALA A 1 95 ? 3.242 20.955 13.340 1.00 83.06 95 ALA A O 1
ATOM 750 N N . HIS A 1 96 ? 1.326 20.226 12.418 1.00 80.38 96 HIS A N 1
ATOM 751 C CA . HIS A 1 96 ? 0.888 21.552 11.963 1.00 80.38 96 HIS A CA 1
ATOM 752 C C . HIS A 1 96 ? 0.688 22.531 13.129 1.00 80.38 96 HIS A C 1
ATOM 754 O O . HIS A 1 96 ? 1.187 23.653 13.082 1.00 80.38 96 HIS A O 1
ATOM 760 N N . LEU A 1 97 ? 0.037 22.099 14.216 1.00 81.94 97 LEU A N 1
ATOM 761 C CA . LEU A 1 97 ? -0.144 22.941 15.407 1.00 81.94 97 LEU A CA 1
ATOM 762 C C . LEU A 1 97 ? 1.193 23.323 16.065 1.00 81.94 97 LEU A C 1
ATOM 764 O O . LEU A 1 97 ? 1.366 24.456 16.518 1.00 81.94 97 LEU A O 1
ATOM 768 N N . ALA A 1 98 ? 2.149 22.392 16.116 1.00 80.38 98 ALA A N 1
ATOM 769 C CA . ALA A 1 98 ? 3.486 22.656 16.641 1.00 80.38 98 ALA A CA 1
ATOM 770 C C . ALA A 1 98 ? 4.268 23.644 15.756 1.00 80.38 98 ALA A C 1
ATOM 772 O O . ALA A 1 98 ? 4.982 24.508 16.274 1.00 80.38 98 ALA A O 1
ATOM 773 N N . GLN A 1 99 ? 4.110 23.548 14.434 1.00 76.56 99 GLN A N 1
ATOM 774 C CA . GLN A 1 99 ? 4.727 24.467 13.483 1.00 76.56 99 GLN A CA 1
ATOM 775 C C . GLN A 1 99 ? 4.155 25.886 13.617 1.00 76.56 99 GLN A C 1
ATOM 777 O O . GLN A 1 99 ? 4.935 26.833 13.742 1.00 76.56 99 GLN A O 1
ATOM 782 N N . ASP A 1 100 ? 2.831 26.034 13.708 1.00 73.06 100 ASP A N 1
ATOM 783 C CA . ASP A 1 100 ? 2.168 27.327 13.927 1.00 73.06 100 ASP A CA 1
ATOM 784 C C . ASP A 1 100 ? 2.632 27.994 15.236 1.00 73.06 100 ASP A C 1
ATOM 786 O O . ASP A 1 100 ? 2.951 29.186 15.267 1.00 73.06 100 ASP A O 1
ATOM 790 N N . ALA A 1 101 ? 2.764 27.217 16.317 1.00 73.31 101 ALA A N 1
ATOM 791 C CA . ALA A 1 101 ? 3.259 27.709 17.603 1.00 73.31 101 ALA A CA 1
ATOM 792 C C . ALA A 1 101 ? 4.736 28.158 17.557 1.00 73.31 101 ALA A C 1
ATOM 794 O O . ALA A 1 101 ? 5.137 29.057 18.300 1.00 73.31 101 ALA A O 1
ATOM 795 N N . SER A 1 102 ? 5.554 27.554 16.687 1.00 68.94 102 SER A N 1
ATOM 796 C CA . SER A 1 102 ? 6.967 27.922 16.515 1.00 68.94 102 SER A CA 1
ATOM 797 C C . SER A 1 102 ? 7.154 29.241 15.755 1.00 68.94 102 SER A C 1
ATOM 799 O O . SER A 1 102 ? 8.056 30.011 16.086 1.00 68.94 102 SER A O 1
ATOM 801 N N . ILE A 1 103 ? 6.264 29.542 14.802 1.00 61.88 103 ILE A N 1
ATOM 802 C CA . ILE A 1 103 ? 6.270 30.787 14.018 1.00 61.88 103 ILE A CA 1
ATOM 803 C C . ILE A 1 103 ? 5.792 31.969 14.875 1.00 61.88 103 ILE A C 1
ATOM 805 O O . ILE A 1 103 ? 6.290 33.084 14.733 1.00 61.88 103 ILE A O 1
ATOM 809 N N . HIS A 1 104 ? 4.878 31.727 15.818 1.00 56.62 104 HIS A N 1
ATOM 810 C CA . HIS A 1 104 ? 4.295 32.757 16.680 1.00 56.62 104 HIS A CA 1
ATOM 811 C C . HIS A 1 104 ? 5.014 32.955 18.028 1.00 56.62 104 HIS A C 1
ATOM 813 O O . HIS A 1 104 ? 4.410 33.451 18.980 1.00 56.62 104 HIS A O 1
ATOM 819 N N . ARG A 1 105 ? 6.306 32.614 18.141 1.00 52.66 105 ARG A N 1
ATOM 820 C CA . ARG A 1 105 ? 7.110 32.978 19.320 1.00 52.66 105 ARG A CA 1
ATOM 821 C C . ARG A 1 105 ? 7.360 34.494 19.313 1.00 52.66 105 ARG A C 1
ATOM 823 O O . ARG A 1 105 ? 8.082 34.964 18.434 1.00 52.66 105 ARG A O 1
ATOM 830 N N . PRO A 1 106 ? 6.829 35.278 20.271 1.00 48.66 106 PRO A N 1
ATOM 831 C CA . PRO A 1 106 ? 7.155 36.693 20.354 1.00 48.66 106 PRO A CA 1
ATOM 832 C C . PRO A 1 106 ? 8.650 36.814 20.644 1.00 48.66 106 PRO A C 1
ATOM 834 O O . PRO A 1 106 ? 9.135 36.270 21.639 1.00 48.66 106 PRO A O 1
ATOM 837 N N . ALA A 1 107 ? 9.387 37.507 19.779 1.00 47.69 107 ALA A N 1
ATOM 838 C CA . ALA A 1 107 ? 10.724 37.962 20.112 1.00 47.69 107 ALA A CA 1
ATOM 839 C C . ALA A 1 107 ? 10.580 38.943 21.280 1.00 47.69 107 ALA A C 1
ATOM 841 O O . ALA A 1 107 ? 10.179 40.088 21.089 1.00 47.69 107 ALA A O 1
ATOM 842 N N . THR A 1 108 ? 10.833 38.486 22.504 1.00 53.28 108 THR A N 1
ATOM 843 C CA . THR A 1 108 ? 11.005 39.390 23.639 1.00 53.28 108 THR A CA 1
ATOM 844 C C . THR A 1 108 ? 12.270 40.206 23.372 1.00 53.28 108 THR A C 1
ATOM 846 O O . THR A 1 108 ? 13.346 39.606 23.283 1.00 53.28 108 THR A O 1
ATOM 849 N N . PRO A 1 109 ? 12.201 41.540 23.232 1.00 49.16 109 PRO A N 1
ATOM 850 C CA . PRO A 1 109 ? 13.400 42.349 23.159 1.00 49.16 109 PRO A CA 1
ATOM 851 C C . PRO A 1 109 ? 13.908 42.522 24.589 1.00 49.16 109 PRO A C 1
ATOM 853 O O . PRO A 1 109 ? 13.458 43.409 25.306 1.00 49.16 109 PRO A O 1
ATOM 856 N N . SER A 1 110 ? 14.813 41.645 25.021 1.00 46.97 110 SER A N 1
ATOM 857 C CA . SER A 1 110 ? 15.586 41.855 26.244 1.00 46.97 110 SER A CA 1
ATOM 858 C C . SER A 1 110 ? 17.069 41.874 25.893 1.00 46.97 110 SER A C 1
ATOM 860 O O . SER A 1 110 ? 17.718 40.842 25.791 1.00 46.97 110 SER A O 1
ATOM 862 N N . GLU A 1 111 ? 17.523 43.094 25.623 1.00 41.91 111 GLU A N 1
ATOM 863 C CA . GLU A 1 111 ? 18.784 43.691 26.069 1.00 41.91 111 GLU A CA 1
ATOM 864 C C . GLU A 1 111 ? 20.102 42.916 25.860 1.00 41.91 111 GLU A C 1
ATOM 866 O O . GLU A 1 111 ? 20.441 41.947 26.531 1.00 41.91 111 GLU A O 1
ATOM 871 N N . ALA A 1 112 ? 20.869 43.472 24.919 1.00 47.25 112 ALA A N 1
ATOM 872 C CA . ALA A 1 112 ? 22.318 43.466 24.755 1.00 47.25 112 ALA A CA 1
ATOM 873 C C . ALA A 1 112 ? 23.181 42.946 25.925 1.00 47.25 112 ALA A C 1
ATOM 875 O O . ALA A 1 112 ? 23.249 43.569 26.981 1.00 47.25 112 ALA A O 1
ATOM 876 N N . ASN A 1 113 ? 23.994 41.919 25.652 1.00 37.91 113 ASN A N 1
ATOM 877 C CA . ASN A 1 113 ? 25.459 41.989 25.761 1.00 37.91 113 ASN A CA 1
ATOM 878 C C . ASN A 1 113 ? 26.110 40.653 25.378 1.00 37.91 113 ASN A C 1
ATOM 880 O O . ASN A 1 113 ? 25.710 39.604 25.871 1.00 37.91 113 ASN A O 1
ATOM 884 N N . GLY A 1 114 ? 27.180 40.712 24.579 1.00 35.44 114 GLY A N 1
ATOM 885 C CA . GLY A 1 114 ? 28.154 39.618 24.500 1.00 35.44 114 GLY A CA 1
ATOM 886 C C . GLY A 1 114 ? 28.555 39.204 23.092 1.00 35.44 114 GLY A C 1
ATOM 887 O O . GLY A 1 114 ? 28.062 38.221 22.557 1.00 35.44 114 GLY A O 1
ATOM 888 N N . SER A 1 115 ? 29.507 39.945 22.532 1.00 47.31 115 SER A N 1
ATOM 889 C CA . SER A 1 115 ? 30.356 39.529 21.416 1.00 47.31 115 SER A CA 1
ATOM 890 C C . SER A 1 115 ? 31.142 38.255 21.757 1.00 47.31 115 SER A C 1
ATOM 892 O O . SER A 1 115 ? 31.829 38.235 22.778 1.00 47.31 115 SER A O 1
ATOM 894 N N . TYR A 1 116 ? 31.108 37.247 20.882 1.00 38.41 116 TYR A N 1
ATOM 895 C CA . TYR A 1 116 ? 32.317 36.545 20.447 1.00 38.41 116 TYR A CA 1
ATOM 896 C C . TYR A 1 116 ? 32.095 35.830 19.108 1.00 38.41 116 TYR A C 1
ATOM 898 O O . TYR A 1 116 ? 31.124 35.116 18.871 1.00 38.41 116 TYR A O 1
ATOM 906 N N . ASP A 1 117 ? 33.051 36.095 18.234 1.00 40.12 117 ASP A N 1
ATOM 907 C CA . ASP A 1 117 ? 33.357 35.453 16.969 1.00 40.12 117 ASP A CA 1
ATOM 908 C C . ASP A 1 117 ? 33.779 33.989 17.182 1.00 40.12 117 ASP A C 1
ATOM 910 O O . ASP A 1 117 ? 34.608 33.726 18.054 1.00 40.12 117 ASP A O 1
ATOM 914 N N . SER A 1 118 ? 33.253 33.049 16.387 1.00 37.09 118 SER A N 1
ATOM 915 C CA . SER A 1 118 ? 34.070 32.044 15.680 1.00 37.09 118 SER A CA 1
ATOM 916 C C . SER A 1 118 ? 33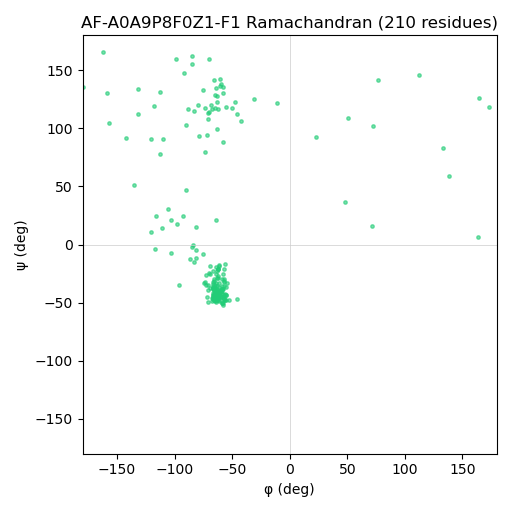.269 30.857 15.131 1.00 37.09 118 SER A C 1
ATOM 918 O O . SER A 1 118 ? 32.654 30.087 15.858 1.00 37.09 118 SER A O 1
ATOM 920 N N . LYS A 1 119 ? 33.478 30.657 13.826 1.00 36.38 119 LYS A N 1
ATOM 921 C CA . LYS A 1 119 ? 33.712 29.372 13.149 1.00 36.38 119 LYS A CA 1
ATOM 922 C C . LYS A 1 119 ? 32.529 28.405 12.981 1.00 36.38 119 LYS A C 1
ATOM 924 O O . LYS A 1 119 ? 32.171 27.605 13.835 1.00 36.38 119 LYS A O 1
ATOM 929 N N . ARG A 1 120 ? 32.025 28.418 11.742 1.00 46.78 120 ARG A N 1
ATOM 930 C CA . ARG A 1 120 ? 31.263 27.339 11.102 1.00 46.78 120 ARG A CA 1
ATOM 931 C C . ARG A 1 120 ? 32.090 26.050 11.147 1.00 46.78 120 ARG A C 1
ATOM 933 O O . ARG A 1 120 ? 33.146 25.990 10.519 1.00 46.78 120 ARG A O 1
ATOM 940 N N . GLU A 1 121 ? 31.581 25.028 11.821 1.00 30.55 121 GLU A N 1
ATOM 941 C CA . GLU A 1 121 ? 32.080 23.659 11.723 1.00 30.55 121 GLU A CA 1
ATOM 942 C C . GLU A 1 121 ? 30.885 22.722 11.525 1.00 30.55 121 GLU A C 1
ATOM 944 O O . GLU A 1 121 ? 29.994 22.610 12.364 1.00 30.55 121 GLU A O 1
ATOM 949 N N . LEU A 1 122 ? 30.831 22.132 10.331 1.00 46.00 122 LEU A N 1
ATOM 950 C CA . LEU A 1 122 ? 29.871 21.113 9.931 1.00 46.00 122 LEU A CA 1
ATOM 951 C C . LEU A 1 122 ? 30.220 19.825 10.681 1.00 46.00 122 LEU A C 1
ATOM 953 O O . LEU A 1 122 ? 31.213 19.182 10.352 1.00 46.00 122 LEU A O 1
ATOM 957 N N . THR A 1 123 ? 29.405 19.446 11.663 1.00 31.34 123 THR A N 1
ATOM 958 C CA . THR A 1 123 ? 29.442 18.107 12.261 1.00 31.34 123 THR A CA 1
ATOM 959 C C . THR A 1 123 ? 28.109 17.406 12.024 1.00 31.34 123 THR A C 1
ATOM 961 O O . THR A 1 123 ? 27.031 17.896 12.353 1.00 31.34 123 THR A O 1
ATOM 964 N N . PHE A 1 124 ? 28.228 16.284 11.325 1.00 37.81 124 PHE A N 1
ATOM 965 C CA . PHE A 1 124 ? 27.213 15.299 10.986 1.00 37.81 124 PHE A CA 1
ATOM 966 C C . PHE A 1 124 ? 27.210 14.219 12.089 1.00 37.81 124 PHE A C 1
ATOM 968 O O . PHE A 1 124 ? 28.273 13.916 12.628 1.00 37.81 124 PHE A O 1
ATOM 975 N N . GLU A 1 125 ? 26.029 13.648 12.372 1.00 31.44 125 GLU A N 1
ATOM 976 C CA . GLU A 1 125 ? 25.695 12.628 13.402 1.00 31.44 125 GLU A CA 1
ATOM 977 C C . GLU A 1 125 ? 25.591 13.168 14.853 1.00 31.44 125 GLU A C 1
ATOM 979 O O . GLU A 1 125 ? 26.345 14.038 15.256 1.00 31.44 125 GLU A O 1
ATOM 984 N N . SER A 1 126 ? 24.679 12.752 15.740 1.00 35.41 126 SER A N 1
ATOM 985 C CA . SER A 1 126 ? 23.862 11.542 15.834 1.00 35.41 126 SER A CA 1
ATOM 986 C C . SER A 1 126 ? 22.670 11.750 16.794 1.00 35.41 126 SER A C 1
ATOM 988 O O . SER A 1 126 ? 22.623 12.683 17.595 1.00 35.41 126 SER A O 1
ATOM 990 N N . TYR A 1 127 ? 21.726 10.822 16.699 1.00 42.66 127 TYR A N 1
ATOM 991 C CA . TYR A 1 127 ? 20.510 10.591 17.468 1.00 42.66 127 TYR A CA 1
ATOM 992 C C . TYR A 1 127 ? 20.690 10.631 18.997 1.00 42.66 127 TYR A C 1
ATOM 994 O O . TYR A 1 127 ? 21.415 9.812 19.555 1.00 42.66 127 TYR A O 1
ATOM 1002 N N . ASN A 1 128 ? 19.945 11.510 19.679 1.00 45.34 128 ASN A N 1
ATOM 1003 C CA . ASN A 1 128 ? 19.100 11.179 20.841 1.00 45.34 128 ASN A CA 1
ATOM 1004 C C . ASN A 1 128 ? 18.528 12.448 21.490 1.00 45.34 128 ASN A C 1
ATOM 1006 O O . ASN A 1 128 ? 19.258 13.244 22.073 1.00 45.34 128 ASN A O 1
ATOM 1010 N N . THR A 1 129 ? 17.202 12.574 21.508 1.00 35.78 129 THR A N 1
ATOM 1011 C CA . THR A 1 129 ? 16.525 13.242 22.625 1.00 35.78 129 THR A CA 1
ATOM 1012 C C . THR A 1 129 ? 15.216 12.526 22.927 1.00 35.78 129 THR A C 1
ATOM 1014 O O . THR A 1 129 ? 14.158 12.760 22.350 1.00 35.78 129 THR A O 1
ATOM 1017 N N . SER A 1 130 ? 15.315 11.567 23.837 1.00 45.53 130 SER A N 1
ATOM 1018 C CA . SER A 1 130 ? 14.182 11.030 24.568 1.00 45.53 130 SER A CA 1
ATOM 1019 C C . SER A 1 130 ? 13.712 12.081 25.579 1.00 45.53 130 SER A C 1
ATOM 1021 O O . SER A 1 130 ? 14.222 12.140 26.697 1.00 45.53 130 SER A O 1
ATOM 1023 N N . SER A 1 131 ? 12.720 12.888 25.189 1.00 39.97 131 SER A N 1
ATOM 1024 C CA . SER A 1 131 ? 11.895 13.678 26.111 1.00 39.97 131 SER A CA 1
ATOM 1025 C C . SER A 1 131 ? 10.472 13.117 26.151 1.00 39.97 131 SER A C 1
ATOM 1027 O O . SER A 1 131 ? 9.592 13.432 25.357 1.00 39.97 131 SER A O 1
ATOM 1029 N N . ARG A 1 132 ? 10.336 12.205 27.105 1.00 42.62 132 ARG A N 1
ATOM 1030 C CA . ARG A 1 132 ? 9.164 11.660 27.791 1.00 42.62 132 ARG A CA 1
ATOM 1031 C C . ARG A 1 132 ? 7.984 12.638 27.942 1.00 42.62 132 ARG A C 1
ATOM 1033 O O . ARG A 1 132 ? 8.122 13.663 28.601 1.00 42.62 132 ARG A O 1
ATOM 1040 N N . GLY A 1 133 ? 6.798 12.222 27.476 1.00 38.81 133 GLY A N 1
ATOM 1041 C CA . GLY A 1 133 ? 5.521 12.708 28.018 1.00 38.81 133 GLY A CA 1
ATOM 1042 C C . GLY A 1 133 ? 4.405 13.036 27.023 1.00 38.81 133 GLY A C 1
ATOM 1043 O O . GLY A 1 133 ? 3.908 14.153 27.049 1.00 38.81 133 GLY A O 1
ATOM 1044 N N . SER A 1 134 ? 3.948 12.085 26.204 1.00 36.88 134 SER A N 1
ATOM 1045 C CA . SER A 1 134 ? 2.554 12.089 25.733 1.00 36.88 134 SER A CA 1
ATOM 1046 C C . SER A 1 134 ? 2.150 10.675 25.328 1.00 36.88 134 SER A C 1
ATOM 1048 O O . SER A 1 134 ? 2.633 10.157 24.330 1.00 36.88 134 SER A O 1
ATOM 1050 N N . MET A 1 135 ? 1.359 10.046 26.198 1.00 40.22 135 MET A N 1
ATOM 1051 C CA . MET A 1 135 ? 0.537 8.851 25.991 1.00 40.22 135 MET A CA 1
ATOM 1052 C C . MET A 1 135 ? 0.981 7.932 24.834 1.00 40.22 135 MET A C 1
ATOM 1054 O O . MET A 1 135 ? 0.577 8.095 23.685 1.00 40.22 135 MET A O 1
ATOM 1058 N N . GLU A 1 136 ? 1.806 6.938 25.169 1.00 45.81 136 GLU A N 1
ATOM 1059 C CA . GLU A 1 136 ? 2.109 5.781 24.325 1.00 45.81 136 GLU A CA 1
ATOM 1060 C C . GLU A 1 136 ? 0.811 5.033 23.976 1.00 45.81 136 GLU A C 1
ATOM 1062 O O . GLU A 1 136 ? 0.380 4.107 24.656 1.00 45.81 136 GLU A O 1
ATOM 1067 N N . SER A 1 137 ? 0.165 5.448 22.895 1.00 46.72 137 SER A N 1
ATOM 1068 C CA . SER A 1 137 ? -0.742 4.609 22.116 1.00 46.72 137 SER A CA 1
ATOM 1069 C C . SER A 1 137 ? -0.441 4.825 20.638 1.00 46.72 137 SER A C 1
ATOM 1071 O O . SER A 1 137 ? -1.289 5.157 19.826 1.00 46.72 137 SER A O 1
ATOM 1073 N N . ALA A 1 138 ? 0.840 4.689 20.314 1.00 50.53 138 ALA A N 1
ATOM 1074 C CA . ALA A 1 138 ? 1.354 4.595 18.959 1.00 50.53 138 ALA A CA 1
ATOM 1075 C C . ALA A 1 138 ? 1.389 3.119 18.542 1.00 50.53 138 ALA A C 1
ATOM 1077 O O . ALA A 1 138 ? 2.424 2.617 18.104 1.00 50.53 138 ALA A O 1
ATOM 1078 N N . ALA A 1 139 ? 0.298 2.388 18.788 1.00 49.88 139 ALA A N 1
ATOM 1079 C CA . ALA A 1 139 ? 0.275 0.938 18.627 1.00 49.88 139 ALA A CA 1
ATOM 1080 C C . ALA A 1 139 ? 0.552 0.514 17.175 1.00 49.88 139 ALA A C 1
ATOM 1082 O O . ALA A 1 139 ? 0.932 -0.637 16.955 1.00 49.88 139 ALA A O 1
ATOM 1083 N N . SER A 1 140 ? 0.411 1.423 16.196 1.00 50.59 140 SER A N 1
ATOM 1084 C CA . SER A 1 140 ? 0.761 1.151 14.805 1.00 50.59 140 SER A CA 1
ATOM 1085 C C . SER A 1 140 ? 2.087 1.759 14.324 1.00 50.59 140 SER A C 1
ATOM 1087 O O . SER A 1 140 ? 2.532 1.399 13.227 1.00 50.59 140 SER A O 1
ATOM 1089 N N . LYS A 1 141 ? 2.784 2.610 15.097 1.00 53.28 141 LYS A N 1
ATOM 1090 C CA . LYS A 1 141 ? 4.083 3.161 14.660 1.00 53.28 141 LYS A CA 1
ATOM 1091 C C . LYS A 1 141 ? 5.099 2.024 14.498 1.00 53.28 141 LYS A C 1
ATOM 1093 O O . LYS A 1 141 ? 5.287 1.211 15.394 1.00 53.28 141 LYS A O 1
ATOM 1098 N N . ASN A 1 142 ? 5.743 1.975 13.331 1.00 63.59 142 ASN A N 1
ATOM 1099 C CA . ASN A 1 142 ? 6.648 0.905 12.873 1.00 63.59 142 ASN A CA 1
ATOM 1100 C C . ASN A 1 142 ? 5.989 -0.435 12.511 1.00 63.59 142 ASN A C 1
ATOM 1102 O O . ASN A 1 142 ? 6.686 -1.435 12.356 1.00 63.59 142 ASN A O 1
ATOM 1106 N N . THR A 1 143 ? 4.670 -0.472 12.319 1.00 91.12 143 THR A N 1
ATOM 1107 C CA . THR A 1 143 ? 4.016 -1.650 11.734 1.00 91.12 143 THR A CA 1
ATOM 1108 C C . THR A 1 143 ? 4.047 -1.608 10.209 1.00 91.12 143 THR A C 1
ATOM 1110 O O . THR A 1 143 ? 4.064 -0.534 9.596 1.00 91.12 143 THR A O 1
ATOM 1113 N N . VAL A 1 144 ? 3.967 -2.787 9.586 1.00 95.38 144 VAL A N 1
ATOM 1114 C CA . VAL A 1 144 ? 3.790 -2.912 8.133 1.00 95.38 144 VAL A CA 1
ATOM 1115 C C . VAL A 1 144 ? 2.530 -2.182 7.646 1.00 95.38 144 VAL A C 1
ATOM 1117 O O . VAL A 1 144 ? 2.532 -1.616 6.557 1.00 95.38 144 VAL A O 1
ATOM 1120 N N . PHE A 1 145 ? 1.485 -2.103 8.479 1.00 96.62 145 PHE A N 1
ATOM 1121 C CA . PHE A 1 145 ? 0.244 -1.389 8.173 1.00 96.62 145 PHE A CA 1
ATOM 1122 C C . PHE A 1 145 ? 0.472 0.118 8.014 1.00 96.62 145 PHE A C 1
ATOM 1124 O O . PHE A 1 145 ? 0.067 0.697 7.008 1.00 96.62 145 PHE A O 1
ATOM 1131 N N . SER A 1 146 ? 1.171 0.757 8.960 1.00 94.56 146 SER A N 1
ATOM 1132 C CA . SER A 1 146 ? 1.516 2.181 8.848 1.00 94.56 146 SER A CA 1
ATOM 1133 C C . SER A 1 146 ? 2.473 2.462 7.694 1.00 94.56 146 SER A C 1
ATOM 1135 O O . SER A 1 146 ? 2.329 3.483 7.023 1.00 94.56 146 SER A O 1
ATOM 1137 N N . ALA A 1 147 ? 3.432 1.569 7.440 1.00 95.19 147 ALA A N 1
ATOM 1138 C CA . ALA A 1 147 ? 4.349 1.712 6.314 1.00 95.19 147 ALA A CA 1
ATOM 1139 C C . ALA A 1 147 ? 3.608 1.635 4.968 1.00 95.19 147 ALA A C 1
ATOM 1141 O O . ALA A 1 147 ? 3.785 2.507 4.121 1.00 95.19 147 ALA A O 1
ATOM 1142 N N . MET A 1 148 ? 2.722 0.650 4.800 1.00 97.12 148 MET A N 1
ATOM 1143 C CA . MET A 1 148 ? 1.913 0.488 3.591 1.00 97.12 148 MET A CA 1
ATOM 1144 C C . MET A 1 148 ? 0.901 1.628 3.415 1.00 97.12 148 MET A C 1
ATOM 1146 O O . MET A 1 148 ? 0.701 2.101 2.301 1.00 97.12 148 MET A O 1
ATOM 1150 N N . TRP A 1 149 ? 0.304 2.132 4.500 1.00 97.19 149 TRP A N 1
ATOM 1151 C CA . TRP A 1 149 ? -0.554 3.319 4.439 1.00 97.19 149 TRP A CA 1
ATOM 1152 C C . TRP A 1 149 ? 0.197 4.536 3.874 1.00 97.19 149 TRP A C 1
ATOM 1154 O O . TRP A 1 149 ? -0.249 5.152 2.906 1.00 97.19 149 TRP A O 1
ATOM 1164 N N . LYS A 1 150 ? 1.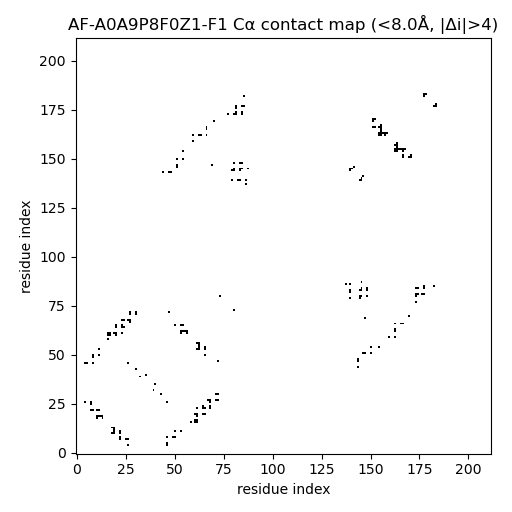385 4.834 4.419 1.00 95.31 150 LYS A N 1
ATOM 1165 C CA . LYS A 1 150 ? 2.260 5.912 3.923 1.00 95.31 150 LYS A CA 1
ATOM 1166 C C . LYS A 1 150 ? 2.673 5.692 2.471 1.00 95.31 150 LYS A C 1
ATOM 1168 O O . LYS A 1 150 ? 2.696 6.630 1.682 1.00 95.31 150 LYS A O 1
ATOM 1173 N N . GLN A 1 151 ? 2.970 4.452 2.106 1.00 95.81 151 GLN A N 1
ATOM 1174 C CA . GLN A 1 151 ? 3.325 4.094 0.742 1.00 95.81 151 GLN A CA 1
ATOM 1175 C C . GLN A 1 151 ? 2.185 4.392 -0.242 1.00 95.81 151 GLN A C 1
ATOM 1177 O O . GLN A 1 151 ? 2.446 4.939 -1.305 1.00 95.81 151 GLN A O 1
ATOM 1182 N N . ILE A 1 152 ? 0.927 4.111 0.104 1.00 97.44 152 ILE A N 1
ATOM 1183 C CA . ILE A 1 152 ? -0.214 4.406 -0.779 1.00 97.44 152 ILE A CA 1
ATOM 1184 C C . ILE A 1 152 ? -0.442 5.911 -0.912 1.00 97.44 152 ILE A C 1
ATOM 1186 O O . ILE A 1 152 ? -0.721 6.377 -2.016 1.00 97.44 152 ILE A O 1
ATOM 1190 N N . LEU A 1 153 ? -0.259 6.682 0.166 1.00 96.56 153 LEU A N 1
ATOM 1191 C CA . LEU A 1 153 ? -0.251 8.146 0.085 1.00 96.56 153 LEU A CA 1
ATOM 1192 C C . LEU A 1 153 ? 0.802 8.631 -0.923 1.00 96.56 153 LEU A C 1
ATOM 1194 O O . LEU A 1 153 ? 0.500 9.480 -1.756 1.00 96.56 153 LEU A O 1
ATOM 1198 N N . ILE A 1 154 ? 1.999 8.037 -0.925 1.00 95.56 154 ILE A N 1
ATOM 1199 C CA . ILE A 1 154 ? 3.055 8.362 -1.896 1.00 95.56 154 ILE A CA 1
ATOM 1200 C C . ILE A 1 154 ? 2.660 7.930 -3.320 1.00 95.56 154 ILE A C 1
ATOM 1202 O O . ILE A 1 154 ? 2.748 8.736 -4.244 1.00 95.56 154 ILE A O 1
ATOM 1206 N N . ILE A 1 155 ? 2.186 6.692 -3.514 1.00 96.44 155 ILE A N 1
ATOM 1207 C CA . ILE A 1 155 ? 1.792 6.162 -4.835 1.00 96.44 155 ILE A CA 1
ATOM 1208 C C . ILE A 1 155 ? 0.593 6.935 -5.422 1.00 96.44 155 ILE A C 1
ATOM 1210 O O . ILE A 1 155 ? 0.449 7.028 -6.639 1.00 96.44 155 ILE A O 1
ATOM 1214 N N . SER A 1 156 ? -0.250 7.560 -4.595 1.00 97.69 156 SER A N 1
ATOM 1215 C CA . SER A 1 156 ? -1.336 8.431 -5.075 1.00 97.69 156 SER A CA 1
ATOM 1216 C C . SER A 1 156 ? -0.843 9.654 -5.860 1.00 97.69 156 SER A C 1
ATOM 1218 O O . SER A 1 156 ? -1.602 10.229 -6.637 1.00 97.69 156 SER A O 1
ATOM 1220 N N . ALA A 1 157 ? 0.441 9.997 -5.725 1.00 96.50 157 ALA A N 1
ATOM 1221 C CA . ALA A 1 157 ? 1.128 11.022 -6.500 1.00 96.50 157 ALA A CA 1
ATOM 1222 C C . ALA A 1 157 ? 2.046 10.438 -7.600 1.00 96.50 157 ALA A C 1
ATOM 1224 O O . ALA A 1 157 ? 2.967 11.118 -8.055 1.00 96.50 157 ALA A O 1
ATOM 1225 N N . ASP A 1 158 ? 1.833 9.187 -8.032 1.00 97.81 158 ASP A N 1
ATOM 1226 C CA . ASP A 1 158 ? 2.622 8.563 -9.104 1.00 97.81 158 ASP A CA 1
ATOM 1227 C C . ASP A 1 158 ? 2.518 9.365 -10.422 1.00 97.81 158 ASP A C 1
ATOM 1229 O O . ASP A 1 158 ? 1.423 9.793 -10.802 1.00 97.81 158 ASP A O 1
ATOM 1233 N N . PRO A 1 159 ? 3.624 9.551 -11.172 1.00 96.25 159 PRO A N 1
ATOM 1234 C CA . PRO A 1 159 ? 3.598 10.266 -12.450 1.00 96.25 159 PRO A CA 1
ATOM 1235 C C . PRO A 1 159 ? 2.738 9.576 -13.521 1.00 96.25 159 PRO A C 1
ATOM 1237 O O . PRO A 1 159 ? 2.294 10.225 -14.469 1.00 96.25 159 PRO A O 1
ATOM 1240 N N . HIS A 1 160 ? 2.501 8.267 -13.407 1.00 97.56 160 HIS A N 1
ATOM 1241 C CA . HIS A 1 160 ? 1.600 7.541 -14.286 1.00 97.56 160 HIS A CA 1
ATOM 1242 C C . HIS A 1 160 ? 0.146 7.704 -13.798 1.00 97.56 160 HIS A C 1
ATOM 1244 O O . HIS A 1 160 ? -0.229 7.151 -12.758 1.00 97.56 160 HIS A O 1
ATOM 1250 N N . PRO A 1 161 ? -0.736 8.365 -14.572 1.00 97.69 161 PRO A N 1
ATOM 1251 C CA . PRO A 1 161 ? -2.047 8.812 -14.090 1.00 97.69 161 PRO A CA 1
ATOM 1252 C C . PRO A 1 161 ? -2.973 7.668 -13.664 1.00 97.69 161 PRO A C 1
ATOM 1254 O O . PRO A 1 161 ? -3.830 7.836 -12.802 1.00 97.69 161 PRO A O 1
ATOM 1257 N N . GLU A 1 162 ? -2.826 6.490 -14.268 1.00 97.31 162 GLU A N 1
ATOM 1258 C CA . GLU A 1 162 ? -3.607 5.314 -13.880 1.00 97.31 162 GLU A CA 1
ATOM 1259 C C . GLU A 1 162 ? -3.196 4.743 -12.522 1.00 97.31 162 GLU A C 1
ATOM 1261 O O . GLU A 1 162 ? -4.058 4.289 -11.779 1.00 97.31 162 GLU A O 1
ATOM 1266 N N . ILE A 1 163 ? -1.906 4.805 -12.176 1.00 98.19 163 ILE A N 1
ATOM 1267 C CA . ILE A 1 163 ? -1.410 4.320 -10.884 1.00 98.19 163 ILE A CA 1
ATOM 1268 C C . ILE A 1 163 ? -1.892 5.267 -9.786 1.00 98.19 163 ILE A C 1
ATOM 1270 O O . ILE A 1 163 ? -2.522 4.813 -8.833 1.00 98.19 163 ILE A O 1
ATOM 1274 N N . ALA A 1 164 ? -1.695 6.576 -9.978 1.00 98.31 164 ALA A N 1
ATOM 1275 C CA . ALA A 1 164 ? -2.189 7.608 -9.071 1.00 98.31 164 ALA A CA 1
ATOM 1276 C C . ALA A 1 164 ? -3.698 7.468 -8.812 1.00 98.31 164 ALA A C 1
ATOM 1278 O O . ALA A 1 164 ? -4.140 7.435 -7.665 1.00 98.31 164 ALA A O 1
ATOM 1279 N N . ARG A 1 165 ? -4.495 7.294 -9.878 1.00 98.31 165 ARG A N 1
ATOM 1280 C CA . ARG A 1 165 ? -5.947 7.089 -9.769 1.00 98.31 165 ARG A CA 1
ATOM 1281 C C . ARG A 1 165 ? -6.301 5.827 -8.985 1.00 98.31 165 ARG A C 1
ATOM 1283 O O . ARG A 1 165 ? -7.159 5.886 -8.110 1.00 98.31 165 ARG A O 1
ATOM 1290 N N . ASN A 1 166 ? -5.667 4.695 -9.289 1.00 98.25 166 ASN A N 1
ATOM 1291 C CA . ASN A 1 166 ? -5.958 3.426 -8.620 1.00 98.25 166 ASN A CA 1
ATOM 1292 C C . ASN A 1 166 ? -5.577 3.472 -7.131 1.00 98.25 166 ASN A C 1
ATOM 1294 O O . ASN A 1 166 ? -6.337 2.992 -6.293 1.00 98.25 166 ASN A O 1
ATOM 1298 N N . ALA A 1 167 ? -4.450 4.100 -6.788 1.00 98.31 167 ALA A N 1
ATOM 1299 C CA . ALA A 1 167 ? -4.075 4.353 -5.400 1.00 98.31 167 ALA A CA 1
ATOM 1300 C C . ALA A 1 167 ? -5.071 5.290 -4.697 1.00 98.31 167 ALA A C 1
ATOM 1302 O O . ALA A 1 167 ? -5.456 5.018 -3.562 1.00 98.31 167 ALA A O 1
ATOM 1303 N N . GLY A 1 168 ? -5.555 6.328 -5.388 1.00 98.19 168 GLY A N 1
ATOM 1304 C CA . GLY A 1 168 ? -6.616 7.211 -4.896 1.00 98.19 168 GLY A CA 1
ATOM 1305 C C . GLY A 1 168 ? -7.888 6.454 -4.506 1.00 98.19 168 GLY A C 1
ATOM 1306 O O . GLY A 1 168 ? -8.406 6.658 -3.416 1.00 98.19 168 GLY A O 1
ATOM 1307 N N . ILE A 1 169 ? -8.326 5.487 -5.320 1.00 98.25 169 ILE A N 1
ATOM 1308 C CA . ILE A 1 169 ? -9.488 4.637 -4.995 1.00 98.25 169 ILE A CA 1
ATOM 1309 C C . ILE A 1 169 ? -9.262 3.846 -3.695 1.00 98.25 169 ILE A C 1
ATOM 1311 O O . ILE A 1 169 ? -10.180 3.704 -2.884 1.00 98.25 169 ILE A O 1
ATOM 1315 N N . ILE A 1 170 ? -8.048 3.328 -3.476 1.00 98.19 170 ILE A N 1
ATOM 1316 C CA . ILE A 1 170 ? -7.706 2.612 -2.237 1.00 98.19 170 ILE A CA 1
ATOM 1317 C C . ILE A 1 170 ? -7.733 3.571 -1.037 1.00 98.19 170 ILE A C 1
ATOM 1319 O O . ILE A 1 170 ? -8.296 3.218 0.001 1.00 98.19 170 ILE A O 1
ATOM 1323 N N . LEU A 1 171 ? -7.178 4.782 -1.177 1.00 97.31 171 LEU A N 1
ATOM 1324 C CA . LEU A 1 171 ? -7.231 5.814 -0.135 1.00 97.31 171 LEU A CA 1
ATOM 1325 C C . LEU A 1 171 ? -8.672 6.170 0.223 1.00 97.31 171 LEU A C 1
ATOM 1327 O O . LEU A 1 171 ? -9.031 6.118 1.397 1.00 97.31 171 LEU A O 1
ATOM 1331 N N . ASP A 1 172 ? -9.502 6.467 -0.776 1.00 96.38 172 ASP A N 1
ATOM 1332 C CA . ASP A 1 172 ? -10.905 6.837 -0.591 1.00 96.38 172 ASP A CA 1
ATOM 1333 C C . ASP A 1 172 ? -11.683 5.734 0.134 1.00 96.38 172 ASP A C 1
ATOM 1335 O O . ASP A 1 172 ? -12.502 6.017 1.009 1.00 96.38 172 ASP A O 1
ATOM 1339 N N . ASN A 1 173 ? -11.394 4.4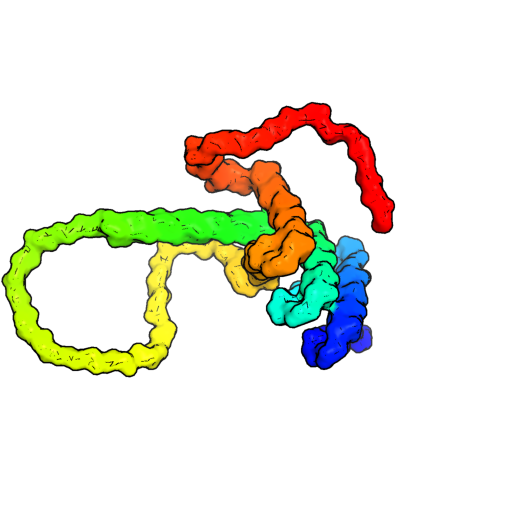63 -0.168 1.00 97.25 173 ASN A N 1
ATOM 1340 C CA . ASN A 1 173 ? -12.015 3.333 0.518 1.00 97.25 173 ASN A CA 1
ATOM 1341 C C . ASN A 1 173 ? -11.684 3.300 2.019 1.00 97.25 173 ASN A C 1
ATOM 1343 O O . ASN A 1 173 ? -12.576 3.099 2.848 1.00 97.25 173 ASN A O 1
ATOM 1347 N N . VAL A 1 174 ? -10.412 3.501 2.376 1.00 96.38 174 VAL A N 1
ATOM 1348 C CA . VAL A 1 174 ? -9.960 3.488 3.775 1.00 96.38 174 VAL A CA 1
ATOM 1349 C C . VAL A 1 174 ? -10.443 4.732 4.515 1.00 96.38 174 VAL A C 1
ATOM 1351 O O . VAL A 1 174 ? -10.956 4.611 5.626 1.00 96.38 174 VAL A O 1
ATOM 1354 N N . LEU A 1 175 ? -10.328 5.913 3.906 1.00 94.56 175 LEU A N 1
ATOM 1355 C CA . LEU A 1 175 ? -10.770 7.177 4.496 1.00 94.56 175 LEU A CA 1
ATOM 1356 C C . LEU A 1 175 ? -12.284 7.204 4.687 1.00 94.56 175 LEU A C 1
ATOM 1358 O O . LEU A 1 175 ? -12.749 7.569 5.764 1.00 94.56 175 LEU A O 1
ATOM 1362 N N . GLY A 1 176 ? -13.055 6.753 3.695 1.00 93.62 176 GLY A N 1
ATOM 1363 C CA . GLY A 1 176 ? -14.502 6.592 3.829 1.00 93.62 176 GLY A CA 1
ATOM 1364 C C . GLY A 1 176 ? -14.849 5.698 5.019 1.00 93.62 176 GLY A C 1
ATOM 1365 O O . GLY A 1 176 ? -15.625 6.090 5.886 1.00 93.62 176 GLY A O 1
ATOM 1366 N N . ALA A 1 177 ? -14.179 4.549 5.144 1.00 94.06 177 ALA A N 1
ATOM 1367 C CA . ALA A 1 177 ? -14.377 3.659 6.283 1.00 94.06 177 ALA A CA 1
ATOM 1368 C C . ALA A 1 177 ? -13.948 4.273 7.628 1.00 94.06 177 ALA A C 1
ATOM 1370 O O . ALA A 1 177 ? -14.576 3.991 8.646 1.00 94.06 177 ALA A O 1
ATOM 1371 N N . LEU A 1 178 ? -12.897 5.097 7.654 1.00 93.00 178 LEU A N 1
ATOM 1372 C CA . LEU A 1 178 ? -12.476 5.830 8.846 1.00 93.00 178 LEU A CA 1
ATOM 1373 C C . LEU A 1 178 ? -13.543 6.844 9.277 1.00 93.00 178 LEU A C 1
ATOM 1375 O O . LEU A 1 178 ? -13.886 6.884 10.460 1.00 93.00 178 LEU A O 1
ATOM 1379 N N . PHE A 1 179 ? -14.092 7.620 8.342 1.00 89.19 179 PHE A N 1
ATOM 1380 C CA . PHE A 1 179 ? -15.135 8.610 8.628 1.00 89.19 179 PHE A CA 1
ATOM 1381 C C . PHE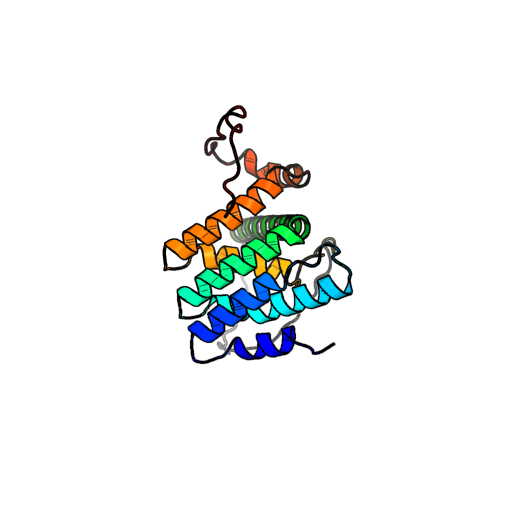 A 1 179 ? -16.488 7.984 8.989 1.00 89.19 179 PHE A C 1
ATOM 1383 O O . PHE A 1 179 ? -17.261 8.596 9.724 1.00 89.19 179 PHE A O 1
ATOM 1390 N N . ASP A 1 180 ? -16.749 6.758 8.540 1.00 89.62 180 ASP A N 1
ATOM 1391 C CA . ASP A 1 180 ? -17.905 5.969 8.974 1.00 89.62 180 ASP A CA 1
ATOM 1392 C C . ASP A 1 180 ? -17.668 5.255 10.321 1.00 89.62 180 ASP A C 1
ATOM 1394 O O . ASP A 1 180 ? -18.602 4.726 10.928 1.00 89.62 180 ASP A O 1
ATOM 1398 N N . SER A 1 181 ? -16.425 5.219 10.810 1.00 88.00 181 SER A N 1
ATOM 1399 C CA . SER A 1 181 ? -16.071 4.554 12.066 1.00 88.00 181 SER A CA 1
ATOM 1400 C C . SER A 1 181 ? -16.283 5.459 13.291 1.00 88.00 181 SER A C 1
ATOM 1402 O O . SER A 1 181 ? -16.278 6.686 13.178 1.00 88.00 181 SER A O 1
ATOM 1404 N N . PRO A 1 182 ? -16.356 4.892 14.512 1.00 81.12 182 PRO A N 1
ATOM 1405 C CA . PRO A 1 182 ? -16.405 5.679 15.749 1.00 81.12 182 PRO A CA 1
ATOM 1406 C C . PRO A 1 182 ? -15.216 6.635 15.945 1.00 81.12 182 PRO A C 1
ATOM 1408 O O . PRO A 1 182 ? -15.330 7.608 16.690 1.00 81.12 182 PRO A O 1
ATOM 1411 N N . LEU A 1 183 ? -14.083 6.393 15.270 1.00 78.25 183 LEU A N 1
ATOM 1412 C CA . LEU A 1 183 ? -12.911 7.271 15.334 1.00 78.25 183 LEU A CA 1
ATOM 1413 C C . LEU A 1 183 ? -13.154 8.626 14.652 1.00 78.25 183 LEU A C 1
ATOM 1415 O O . LEU A 1 183 ? -12.464 9.599 14.961 1.00 78.25 183 LEU A O 1
ATOM 1419 N N . ALA A 1 184 ? -14.176 8.730 13.796 1.00 74.00 184 ALA A N 1
ATOM 1420 C CA . ALA A 1 184 ? -14.547 9.970 13.126 1.00 74.00 184 ALA A CA 1
ATOM 1421 C C . ALA A 1 184 ? -14.861 11.109 14.110 1.00 74.00 184 ALA A C 1
ATOM 1423 O O . ALA A 1 184 ? -14.558 12.269 13.829 1.00 74.00 184 ALA A O 1
ATOM 1424 N N . VAL A 1 185 ? -15.397 10.794 15.295 1.00 62.94 185 VAL A N 1
ATOM 1425 C CA . VAL A 1 185 ? -15.730 11.783 16.338 1.00 62.94 185 VAL A CA 1
ATOM 1426 C C . VAL A 1 185 ? -14.487 12.534 16.824 1.00 62.94 185 VAL A C 1
ATOM 1428 O O . VAL A 1 185 ? -14.558 13.729 17.105 1.00 62.94 185 VAL A O 1
ATOM 1431 N N . TYR A 1 186 ? -13.327 11.877 16.842 1.00 65.81 186 TYR A N 1
ATOM 1432 C CA . TYR A 1 186 ? -12.054 12.499 17.209 1.00 65.81 186 TYR A CA 1
ATOM 1433 C C . TYR A 1 186 ? -11.399 13.251 16.038 1.00 65.81 186 TYR A C 1
ATOM 1435 O O . TYR A 1 186 ? -10.541 14.101 16.255 1.00 65.81 186 TYR A O 1
ATOM 1443 N N . SER A 1 187 ? -11.859 13.010 14.804 1.00 58.03 187 SER A N 1
ATOM 1444 C CA . SER A 1 187 ? -11.484 13.786 13.609 1.00 58.03 187 SER A CA 1
ATOM 1445 C C . SER A 1 187 ? -12.368 15.031 13.385 1.00 58.03 187 SER A C 1
ATOM 1447 O O . SER A 1 187 ? -12.027 15.920 12.602 1.00 58.03 187 SER A O 1
ATOM 1449 N N . ALA A 1 188 ? -13.498 15.139 14.102 1.00 51.75 188 ALA A N 1
ATOM 1450 C CA . ALA A 1 188 ? -14.558 16.128 13.875 1.00 51.75 188 ALA A CA 1
ATOM 1451 C C . ALA A 1 188 ? -14.140 17.596 14.087 1.00 51.75 188 ALA A C 1
ATOM 1453 O O . ALA A 1 188 ? -14.771 18.491 13.519 1.00 51.75 188 ALA A O 1
ATOM 1454 N N . GLY A 1 189 ? -13.042 17.857 14.809 1.00 53.84 189 GLY A N 1
ATOM 1455 C CA . GLY A 1 189 ? -12.436 19.193 14.906 1.00 53.84 189 GLY A CA 1
ATOM 1456 C C . GLY A 1 189 ? -12.060 19.802 13.544 1.00 53.84 189 GLY A C 1
ATOM 1457 O O . GLY A 1 189 ? -11.894 21.018 13.436 1.00 53.84 189 GLY A O 1
ATOM 1458 N N . TRP A 1 190 ? -11.983 18.970 12.498 1.00 48.66 190 TRP A N 1
ATOM 1459 C CA . TRP A 1 190 ? -11.670 19.362 11.127 1.00 48.66 190 TRP A CA 1
ATOM 1460 C C . TRP A 1 190 ? -12.909 19.583 10.236 1.00 48.66 190 TRP A C 1
ATOM 1462 O O . TRP A 1 190 ? -12.920 20.515 9.434 1.00 48.66 190 TRP A O 1
ATOM 1472 N N . THR A 1 191 ? -13.993 18.811 10.418 1.00 52.28 191 THR A N 1
ATOM 1473 C CA . THR A 1 191 ? -15.226 18.915 9.592 1.00 52.28 191 THR A CA 1
ATOM 1474 C C . THR A 1 191 ? -15.938 20.269 9.688 1.00 52.28 191 THR A C 1
ATOM 1476 O O . THR A 1 191 ? -16.662 20.651 8.775 1.00 52.28 191 THR A O 1
ATOM 1479 N N . ASN A 1 192 ? -15.687 21.032 10.755 1.00 43.78 192 ASN A N 1
ATOM 1480 C CA . ASN A 1 192 ? -16.225 22.383 10.930 1.00 43.78 192 ASN A CA 1
ATOM 1481 C C . ASN A 1 192 ? -15.387 23.486 10.252 1.00 43.78 192 ASN A C 1
ATOM 1483 O O . ASN A 1 192 ? -15.763 24.654 10.338 1.00 43.78 192 ASN A O 1
ATOM 1487 N N . LYS A 1 193 ? -14.249 23.162 9.616 1.00 46.56 193 LYS A N 1
ATOM 1488 C CA . LYS A 1 193 ? -13.322 24.159 9.043 1.00 46.56 193 LYS A CA 1
ATOM 1489 C C . LYS A 1 193 ? -13.136 24.085 7.523 1.00 46.56 193 LYS A C 1
ATOM 1491 O O . LYS A 1 193 ? -12.480 24.965 6.973 1.00 46.56 193 LYS A O 1
ATOM 1496 N N . THR A 1 194 ? -13.725 23.113 6.827 1.00 40.72 194 THR A N 1
ATOM 1497 C CA . THR A 1 194 ? -13.702 23.040 5.355 1.00 40.72 194 THR A CA 1
ATOM 1498 C C . THR A 1 194 ? -15.108 23.256 4.779 1.00 40.72 194 THR A C 1
ATOM 1500 O O . THR A 1 194 ? -16.067 22.653 5.262 1.00 40.72 194 THR A O 1
ATOM 1503 N N . PRO A 1 195 ? -15.290 24.130 3.766 1.00 38.28 195 PRO A N 1
ATOM 1504 C CA . PRO A 1 195 ? -16.576 24.256 3.094 1.00 38.28 195 PRO A CA 1
ATOM 1505 C C . PRO A 1 195 ? -16.878 22.935 2.386 1.00 38.28 195 PRO A C 1
ATOM 1507 O O . PRO A 1 195 ? -16.030 22.394 1.679 1.00 38.28 195 PRO A O 1
ATOM 1510 N N . ALA A 1 196 ? -18.076 22.411 2.644 1.00 42.41 196 ALA A N 1
ATOM 1511 C CA . ALA A 1 196 ? -18.544 21.094 2.240 1.00 42.41 196 ALA A CA 1
ATOM 1512 C C . ALA A 1 196 ? -18.149 20.731 0.798 1.00 42.41 196 ALA A C 1
ATOM 1514 O O . ALA A 1 196 ? -18.765 21.197 -0.161 1.00 42.41 196 ALA A O 1
ATOM 1515 N N . PHE A 1 197 ? -17.170 19.836 0.642 1.00 45.84 197 PHE A N 1
ATOM 1516 C CA . PHE A 1 197 ? -17.117 19.022 -0.564 1.00 45.84 197 PHE A CA 1
ATOM 1517 C C . PHE A 1 197 ? -18.325 18.090 -0.508 1.00 45.84 197 PHE A C 1
ATOM 1519 O O . PHE A 1 197 ? -18.504 17.339 0.451 1.00 45.84 197 PHE A O 1
ATOM 1526 N N . GLY A 1 198 ? -19.215 18.270 -1.484 1.00 41.69 198 GLY A N 1
ATOM 1527 C CA . GLY A 1 198 ? -20.579 17.763 -1.495 1.00 41.69 198 GLY A CA 1
ATOM 1528 C C . GLY A 1 198 ? -20.684 16.307 -1.068 1.00 41.69 198 GLY A C 1
ATOM 1529 O O . GLY A 1 198 ? -20.283 15.399 -1.788 1.00 41.69 198 GLY A O 1
ATOM 1530 N N . ARG A 1 199 ? -21.300 16.099 0.094 1.00 44.47 199 ARG A N 1
ATOM 1531 C CA . ARG A 1 199 ? -21.862 14.812 0.492 1.00 44.47 199 ARG A CA 1
ATOM 1532 C C . ARG A 1 199 ? -22.972 14.487 -0.520 1.00 44.47 199 ARG A C 1
ATOM 1534 O O . ARG A 1 199 ? -23.936 15.256 -0.578 1.00 44.47 199 ARG A O 1
ATOM 1541 N N . PRO A 1 200 ? -22.892 13.419 -1.333 1.00 37.06 200 PRO A N 1
ATOM 1542 C CA . PRO A 1 200 ? -24.053 13.026 -2.110 1.00 37.06 200 PRO A CA 1
ATOM 1543 C C . PRO A 1 200 ? -25.152 12.552 -1.141 1.00 37.06 200 PRO A C 1
ATOM 1545 O O . PRO A 1 200 ? -24.846 11.947 -0.107 1.00 37.06 200 PRO A O 1
ATOM 1548 N N . PRO A 1 201 ? -26.430 12.865 -1.417 1.00 34.84 201 PRO A N 1
ATOM 1549 C CA . PRO A 1 201 ? -27.534 12.507 -0.538 1.00 34.84 201 PRO A CA 1
ATOM 1550 C C . PRO A 1 201 ? -27.637 10.985 -0.365 1.00 34.84 201 PRO A C 1
ATOM 1552 O O . PRO A 1 201 ? -27.443 10.213 -1.301 1.00 34.84 201 PRO A O 1
ATOM 1555 N N . SER A 1 202 ? -27.978 10.579 0.860 1.00 45.47 202 SER A N 1
ATOM 1556 C CA . SER A 1 202 ? -27.995 9.211 1.408 1.00 45.47 202 SER A CA 1
ATOM 1557 C C . SER A 1 202 ? -28.989 8.229 0.752 1.00 45.47 202 SER A C 1
ATOM 1559 O O . SER A 1 202 ? -29.368 7.240 1.376 1.00 45.47 202 SER A O 1
ATOM 1561 N N . SER A 1 203 ? -29.452 8.474 -0.474 1.00 38.31 203 SER A N 1
ATOM 1562 C CA . SER A 1 203 ? -30.535 7.712 -1.114 1.00 38.31 203 SER A CA 1
ATOM 1563 C C . SER A 1 203 ? -30.163 7.009 -2.425 1.00 38.31 203 SER A C 1
ATOM 1565 O O . SER A 1 203 ? -31.051 6.482 -3.087 1.00 38.31 203 SER A O 1
ATOM 1567 N N . ALA A 1 204 ? -28.881 6.939 -2.803 1.00 38.38 204 ALA A N 1
ATOM 1568 C CA . ALA A 1 204 ? -28.473 6.425 -4.119 1.00 38.38 204 ALA A CA 1
ATOM 1569 C C . ALA A 1 204 ? -27.624 5.135 -4.113 1.00 38.38 204 ALA A C 1
ATOM 1571 O O . ALA A 1 204 ? -26.905 4.887 -5.075 1.00 38.38 204 ALA A O 1
ATOM 1572 N N . ILE A 1 205 ? -27.706 4.286 -3.080 1.00 41.41 205 ILE A N 1
ATOM 1573 C CA . ILE A 1 205 ? -27.055 2.961 -3.107 1.00 41.41 205 ILE A CA 1
ATOM 1574 C C . ILE A 1 205 ? -28.123 1.869 -3.118 1.00 41.41 205 ILE A C 1
ATOM 1576 O O . ILE A 1 205 ? -28.417 1.231 -2.112 1.00 41.41 205 ILE A O 1
ATOM 1580 N N . THR A 1 206 ? -28.710 1.651 -4.292 1.00 40.56 206 THR A N 1
ATOM 1581 C CA . THR A 1 206 ? -29.227 0.335 -4.676 1.00 40.56 206 THR A CA 1
ATOM 1582 C C . THR A 1 206 ? -28.732 0.024 -6.086 1.00 40.56 206 THR A C 1
ATOM 1584 O O . THR A 1 206 ? -28.824 0.880 -6.961 1.00 40.56 206 THR A O 1
ATOM 1587 N N . HIS A 1 207 ? -28.228 -1.206 -6.259 1.00 29.61 207 HIS A N 1
ATOM 1588 C CA . HIS A 1 207 ? -27.842 -1.921 -7.493 1.00 29.61 207 HIS A CA 1
ATOM 1589 C C . HIS A 1 207 ? -26.335 -2.200 -7.710 1.00 29.61 207 HIS A C 1
ATOM 1591 O O . HIS A 1 207 ? -25.483 -1.494 -7.180 1.00 29.61 207 HIS A O 1
ATOM 1597 N N . PRO A 1 208 ? -26.015 -3.357 -8.336 1.00 37.53 208 PRO 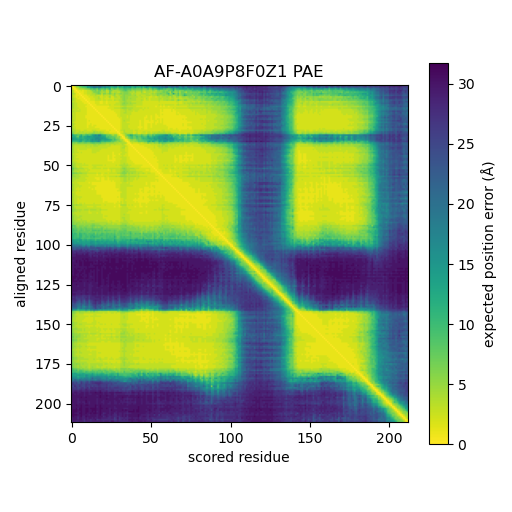A N 1
ATOM 1598 C CA . PRO A 1 208 ? -25.217 -4.401 -7.695 1.00 37.53 208 PRO A CA 1
ATOM 1599 C C . PRO A 1 208 ? -23.733 -4.412 -8.075 1.00 37.53 208 PRO A C 1
ATOM 1601 O O . PRO A 1 208 ? -23.313 -3.937 -9.125 1.00 37.53 208 PRO A O 1
ATOM 1604 N N . ILE A 1 209 ? -22.980 -5.062 -7.191 1.00 36.88 209 ILE A N 1
ATOM 1605 C CA . ILE A 1 209 ? -21.579 -5.467 -7.305 1.00 36.88 209 ILE A CA 1
ATOM 1606 C C . ILE A 1 209 ? -21.343 -6.213 -8.627 1.00 36.88 209 ILE A C 1
ATOM 1608 O O . ILE A 1 209 ? -21.881 -7.304 -8.830 1.00 36.88 209 ILE A O 1
ATOM 1612 N N . TYR A 1 210 ? -20.498 -5.659 -9.498 1.00 31.45 210 TYR A N 1
ATOM 1613 C CA . TYR A 1 210 ? -19.887 -6.433 -10.575 1.00 31.45 210 TYR A CA 1
ATOM 1614 C C . TYR A 1 210 ? -18.819 -7.350 -9.977 1.00 31.45 210 TYR A C 1
ATOM 1616 O O . TYR A 1 210 ? -17.844 -6.891 -9.387 1.00 31.45 210 TYR A O 1
ATOM 1624 N N . LYS A 1 211 ? -19.048 -8.656 -10.126 1.00 31.08 211 LYS A N 1
ATOM 1625 C CA . LYS A 1 211 ? -18.024 -9.693 -10.018 1.00 31.08 211 LYS A CA 1
ATOM 1626 C C . LYS A 1 211 ? -17.180 -9.673 -11.293 1.00 31.08 211 LYS A C 1
ATOM 1628 O O . LYS A 1 211 ? -17.755 -9.706 -12.381 1.00 31.08 211 LYS A O 1
ATOM 1633 N N . PHE A 1 212 ? -15.864 -9.700 -11.133 1.00 37.12 212 PHE A N 1
ATOM 1634 C CA . PHE A 1 212 ? -14.954 -10.401 -12.035 1.00 37.12 212 PHE A CA 1
ATOM 1635 C C . PHE A 1 212 ? -14.211 -11.441 -11.204 1.00 37.12 212 PHE A C 1
ATOM 1637 O O . PHE A 1 212 ? -13.905 -11.119 -10.032 1.00 37.12 212 PHE A O 1
#

Secondary structure (DSSP, 8-state):
---HHHHHHGGGG-SSHHHHHHHHHHHHHH---SS--HHHHHHHHHHHHHHGGGGG-S-HHHHHHHHHHHHHHHHHTHHHHHHHHHHHHHHHHHHHHHHHHHHT-----------------------------S----TTTTSHHHHHHHHHHHHTT-SSHHHHHHHHHHHHHHHHHHHTSTTHHHHHHHHTTS----PPPTT---SPPPP-

Foldseek 3Di:
DPVVLVVLLVCCPPPDLVSNLVSLVVLLVVPDDPDPDVVNVVSNQVSLVSNLVCLPPPDPSNLVSVLSSLLSVCVVVVVLLLVLVLLVVVVVVVVVVVVVVVVPDPPDPDDDDDDDDDDDDDDDDDDDDPDDDDDPPPVCVPGSSNSSSVSLVVQLPPPPPVSVVSSVVSVCVSVVVSCVDPVVVVVVVCVVPDDDPDDDDPPPDDDDDDDD

Mean predicted aligned error: 13.91 Å

Organism: Aureobasidium melanogenum (NCBI:txid46634)

pLDDT: mean 76.4, std 23.69, range [29.61, 98.44]

Solvent-accessible surface area (backbone atoms only — not comparable to full-atom values): 13260 Å² total; per-residue (Å²): 133,88,57,60,68,62,63,43,56,67,37,72,75,46,91,48,56,67,57,31,28,53,39,42,54,52,54,39,67,62,61,72,66,90,72,75,41,72,70,52,47,53,52,53,49,49,52,54,52,63,55,57,71,44,73,77,46,89,46,66,66,35,40,49,42,48,50,53,33,49,51,53,54,44,67,74,43,41,71,56,46,33,51,31,52,49,53,52,52,52,50,56,52,52,49,52,55,53,52,55,56,64,72,66,58,80,82,76,90,76,78,91,85,83,91,80,91,82,80,94,72,93,78,83,87,80,93,82,83,90,77,87,86,75,83,94,74,61,84,44,72,92,34,59,54,36,52,51,52,52,48,41,62,54,41,36,67,37,90,52,65,67,50,11,51,55,32,41,54,52,48,52,54,45,51,51,52,31,61,74,33,84,66,27,72,80,53,44,87,50,70,81,75,55,84,78,77,80,76,76,73,97,80,78,90,81,86,81,86,83,84,131

Nearest PDB structures (foldseek):
  6zpn-assembly1_A  TM=9.413E-01  e=5.006E-09  Thermochaetoides thermophila DSM 1495
  6zpn-assembly2_B  TM=9.372E-01  e=1.814E-08  Thermochaetoides thermophila DSM 1495
  5n3u-assembly1_B-2  TM=7.617E-01  e=4.581E-01  Nostoc sp. PCC 7120 = FACHB-418
  5xjg-assembly1_C  TM=6.585E-01  e=7.667E-01  Saccharomyces cerevisiae S288C
  7ycj-assembly1_A  TM=7.256E-01  e=1.660E+00  Saccharomyces cerevisiae